Protein AF-A0A918TL90-F1 (afdb_monomer_lite)

Foldseek 3Di:
DDQPVVLLVVLLVVLLVLLVLLCVLVLVCCCPVVVLVVDPLLVVLLVVLSVCRSNVRSVCCSPPVLCVPPPHLLVVLLVVLSVVSSVLSVVLVVCVVPVVVVVVRVLVVLLVVLLVVVQVVVVVVDVDGLSVVVSVSDSVSSNSSSNSSVVSVVVVSSVSSVVSSVVVVVVVVVVPPDDPDPDDPDDDDDDDD

Structure (mmCIF, N/CA/C/O backbone):
data_AF-A0A918TL90-F1
#
_entry.id   AF-A0A918TL90-F1
#
loop_
_atom_site.group_PDB
_atom_site.id
_atom_site.type_symbol
_atom_site.label_atom_id
_atom_site.label_alt_id
_atom_site.label_comp_id
_atom_site.label_asym_id
_atom_site.label_entity_id
_atom_site.label_seq_id
_atom_site.pdbx_PDB_ins_code
_atom_site.Cartn_x
_atom_site.Cartn_y
_atom_site.Cartn_z
_atom_site.occupancy
_atom_site.B_iso_or_equiv
_atom_site.auth_seq_id
_atom_site.auth_comp_id
_atom_site.auth_asym_id
_atom_site.auth_atom_id
_atom_site.pdbx_PDB_model_num
ATOM 1 N N . MET A 1 1 ? 15.531 -4.572 26.787 1.00 43.19 1 MET A N 1
ATOM 2 C CA . MET A 1 1 ? 14.139 -4.364 26.336 1.00 43.19 1 MET A CA 1
ATOM 3 C C . MET A 1 1 ? 13.777 -5.546 25.447 1.00 43.19 1 MET A C 1
ATOM 5 O O . MET A 1 1 ? 14.142 -5.569 24.281 1.00 43.19 1 MET A O 1
ATOM 9 N N . THR A 1 2 ? 13.232 -6.612 26.030 1.00 44.69 2 THR A N 1
ATOM 10 C CA . THR A 1 2 ? 12.877 -7.834 25.298 1.00 44.69 2 THR A CA 1
ATOM 11 C C . THR A 1 2 ? 11.583 -7.578 24.536 1.00 44.69 2 THR A C 1
ATOM 13 O O . THR A 1 2 ? 10.531 -7.390 25.140 1.00 44.69 2 THR A O 1
ATOM 16 N N . ILE A 1 3 ? 11.663 -7.511 23.207 1.00 53.69 3 ILE A N 1
ATOM 17 C CA . ILE A 1 3 ? 10.476 -7.439 22.351 1.00 53.69 3 ILE A CA 1
ATOM 18 C C . ILE A 1 3 ? 9.695 -8.742 22.578 1.00 53.69 3 ILE A C 1
ATOM 20 O O . ILE A 1 3 ? 10.288 -9.813 22.416 1.00 53.69 3 ILE A O 1
ATOM 24 N N . PRO A 1 4 ? 8.410 -8.706 22.971 1.00 61.56 4 PRO A N 1
ATOM 25 C CA . PRO A 1 4 ? 7.609 -9.915 23.107 1.00 61.56 4 PRO A CA 1
ATOM 26 C C . PRO A 1 4 ? 7.452 -10.553 21.721 1.00 61.56 4 PRO A C 1
ATOM 28 O O . PRO A 1 4 ? 6.641 -10.146 20.892 1.00 61.56 4 PRO A O 1
ATOM 31 N N . THR A 1 5 ? 8.277 -11.558 21.440 1.00 61.75 5 THR A N 1
ATOM 32 C CA . THR A 1 5 ? 8.378 -12.228 20.132 1.00 61.75 5 THR A CA 1
ATOM 33 C C . THR A 1 5 ? 7.057 -12.859 19.684 1.00 61.75 5 THR A C 1
ATOM 35 O O . THR A 1 5 ? 6.794 -12.983 18.486 1.00 61.75 5 THR A O 1
ATOM 38 N N . GLN A 1 6 ? 6.191 -13.211 20.640 1.00 63.66 6 GLN A N 1
ATOM 39 C CA . GLN A 1 6 ? 4.855 -13.743 20.378 1.00 63.66 6 GLN A CA 1
ATOM 40 C C . GLN A 1 6 ? 3.899 -12.706 19.771 1.00 63.66 6 GLN A C 1
ATOM 42 O O . GLN A 1 6 ? 3.055 -13.082 18.954 1.00 63.66 6 GLN A O 1
ATOM 47 N N . ASP A 1 7 ? 4.048 -11.425 20.112 1.00 75.88 7 ASP A N 1
ATOM 48 C CA . ASP A 1 7 ? 3.211 -10.351 19.568 1.00 75.88 7 ASP A CA 1
ATOM 49 C C . ASP A 1 7 ? 3.654 -9.988 18.150 1.00 75.88 7 ASP A C 1
ATOM 51 O O . ASP A 1 7 ? 2.819 -9.835 17.259 1.00 75.88 7 ASP A O 1
ATOM 55 N N . LEU A 1 8 ? 4.969 -9.979 17.897 1.00 81.31 8 LEU A N 1
ATOM 56 C CA . LEU A 1 8 ? 5.517 -9.709 16.567 1.00 81.31 8 LEU A CA 1
ATOM 57 C C . LEU A 1 8 ? 5.052 -10.743 15.534 1.00 81.31 8 LEU A C 1
ATOM 59 O O . LEU A 1 8 ? 4.614 -10.365 14.452 1.00 81.31 8 LEU A O 1
ATOM 63 N N . ARG A 1 9 ? 5.098 -12.044 15.859 1.00 86.81 9 ARG A N 1
ATOM 64 C CA . ARG A 1 9 ? 4.664 -13.100 14.926 1.00 86.81 9 ARG A CA 1
ATOM 65 C C . ARG A 1 9 ? 3.181 -12.976 14.571 1.00 86.81 9 ARG A C 1
ATOM 67 O O . ARG A 1 9 ? 2.827 -13.100 13.401 1.00 86.81 9 ARG A O 1
ATOM 74 N N . LYS A 1 10 ? 2.321 -12.734 15.566 1.00 85.56 10 LYS A N 1
ATOM 75 C CA . LYS A 1 10 ? 0.874 -12.559 15.355 1.00 85.56 10 LYS A CA 1
ATOM 76 C C . LYS A 1 10 ? 0.587 -11.317 14.511 1.00 85.56 10 LYS A C 1
ATOM 78 O O . LYS A 1 10 ? -0.200 -11.397 13.570 1.00 85.56 10 LYS A O 1
ATOM 83 N N . ASN A 1 11 ? 1.268 -10.208 14.805 1.00 86.62 11 ASN A N 1
ATOM 84 C CA . ASN A 1 11 ? 1.160 -8.973 14.032 1.00 86.62 11 ASN A CA 1
ATOM 85 C C . ASN A 1 11 ? 1.618 -9.184 12.588 1.00 86.62 11 ASN A C 1
ATOM 87 O O . ASN A 1 11 ? 0.913 -8.790 11.667 1.00 86.62 11 ASN A O 1
ATOM 91 N N . LEU A 1 12 ? 2.737 -9.877 12.379 1.00 89.75 12 LEU A N 1
ATOM 92 C CA . LEU A 1 12 ? 3.272 -10.145 11.047 1.00 89.75 12 LEU A CA 1
ATOM 93 C C . LEU A 1 12 ? 2.337 -11.023 10.213 1.00 89.75 12 LEU A C 1
ATOM 95 O O . LEU A 1 12 ? 2.108 -10.722 9.048 1.00 89.75 12 LEU A O 1
ATOM 99 N N . GLN A 1 13 ? 1.733 -12.057 10.805 1.00 90.94 13 GLN A N 1
ATOM 100 C CA . GLN A 1 13 ? 0.724 -12.875 10.122 1.00 90.94 13 GLN A CA 1
ATOM 101 C C . GLN A 1 13 ? -0.520 -12.061 9.750 1.00 90.94 13 GLN A C 1
ATOM 103 O O . GLN A 1 13 ? -0.999 -12.147 8.619 1.00 90.94 13 GLN A O 1
ATOM 108 N N . PHE A 1 14 ? -1.026 -11.253 10.684 1.00 90.25 14 PHE A N 1
ATOM 109 C CA . PHE A 1 14 ? -2.192 -10.407 10.446 1.00 90.25 14 PHE A CA 1
ATOM 110 C C . PHE A 1 14 ? -1.935 -9.380 9.335 1.00 90.25 14 PHE A C 1
ATOM 112 O O . PHE A 1 14 ? -2.709 -9.302 8.381 1.00 90.25 14 PHE A O 1
ATOM 119 N N . TRP A 1 15 ? -0.832 -8.630 9.424 1.00 90.94 15 TRP A N 1
ATOM 120 C CA . TRP A 1 15 ? -0.475 -7.613 8.436 1.00 90.94 15 TRP A CA 1
ATOM 121 C C . TRP A 1 15 ? -0.086 -8.217 7.093 1.00 90.94 15 TRP A C 1
ATOM 123 O O . TRP A 1 15 ? -0.438 -7.649 6.067 1.00 90.94 15 TRP A O 1
ATOM 133 N N . SER A 1 16 ? 0.551 -9.391 7.072 1.00 93.12 16 SER A N 1
ATOM 134 C CA . SER A 1 16 ? 0.836 -10.113 5.829 1.00 93.12 16 SER A CA 1
ATOM 135 C C . SER A 1 16 ? -0.445 -10.465 5.079 1.00 93.12 16 SER A C 1
ATOM 137 O O . SER A 1 16 ? -0.563 -10.130 3.900 1.00 93.12 16 SER A O 1
ATOM 139 N N . LEU A 1 17 ? -1.432 -11.062 5.757 1.00 92.75 17 LEU A N 1
ATOM 140 C CA . LEU A 1 17 ? -2.718 -11.390 5.137 1.00 92.75 17 LEU A CA 1
ATOM 141 C C . LEU A 1 17 ? -3.464 -10.132 4.692 1.00 92.75 17 LEU A C 1
ATOM 143 O O . LEU A 1 17 ? -3.935 -10.068 3.559 1.00 92.75 17 LEU A O 1
ATOM 147 N N . HIS A 1 18 ? -3.539 -9.124 5.563 1.00 90.88 18 HIS A N 1
ATOM 148 C CA . HIS A 1 18 ? -4.231 -7.879 5.256 1.00 90.88 18 HIS A CA 1
ATOM 149 C C . HIS A 1 18 ? -3.612 -7.183 4.039 1.00 90.88 18 HIS A C 1
ATOM 151 O O . HIS A 1 18 ? -4.312 -6.945 3.060 1.00 90.88 18 HIS A O 1
ATOM 157 N N . CYS A 1 19 ? -2.305 -6.902 4.072 1.00 91.88 19 CYS A N 1
ATOM 158 C CA . CYS A 1 19 ? -1.606 -6.227 2.981 1.00 91.88 19 CYS A CA 1
ATOM 159 C C . CYS A 1 19 ? -1.688 -7.015 1.676 1.00 91.88 19 CYS A C 1
ATOM 161 O O . CYS A 1 19 ? -1.923 -6.401 0.644 1.00 91.88 19 CYS A O 1
ATOM 163 N N . SER A 1 20 ? -1.560 -8.345 1.713 1.00 92.31 20 SER A N 1
ATOM 164 C CA . SER A 1 20 ? -1.644 -9.171 0.500 1.00 92.31 20 SER A CA 1
ATOM 165 C C . SER A 1 20 ? -3.022 -9.083 -0.152 1.00 92.31 20 SER A C 1
ATOM 167 O O . SER A 1 20 ? -3.115 -8.886 -1.359 1.00 92.31 20 SER A O 1
ATOM 169 N N . ILE A 1 21 ? -4.096 -9.167 0.643 1.00 91.81 21 ILE A N 1
ATOM 170 C CA . ILE A 1 21 ? -5.467 -9.030 0.132 1.00 91.81 21 ILE A CA 1
ATOM 171 C C . ILE A 1 21 ? -5.676 -7.623 -0.430 1.00 91.81 21 ILE A C 1
ATOM 173 O O . ILE A 1 21 ? -6.178 -7.476 -1.539 1.00 91.81 21 ILE A O 1
ATOM 177 N N . THR A 1 22 ? -5.269 -6.587 0.307 1.00 90.94 22 THR A N 1
ATOM 178 C CA . THR A 1 22 ? -5.516 -5.197 -0.097 1.00 90.94 22 THR A CA 1
ATOM 179 C C . THR A 1 22 ? -4.619 -4.701 -1.223 1.00 90.94 22 THR A C 1
ATOM 181 O O . THR A 1 22 ? -4.993 -3.746 -1.884 1.00 90.94 22 THR A O 1
ATOM 184 N N . ALA A 1 23 ? -3.451 -5.308 -1.438 1.00 90.81 23 ALA A N 1
ATOM 185 C CA . ALA A 1 23 ? -2.556 -4.964 -2.543 1.00 90.81 23 ALA A CA 1
ATOM 186 C C . ALA A 1 23 ? -2.959 -5.653 -3.855 1.00 90.81 23 ALA A C 1
ATOM 188 O O . ALA A 1 23 ? -2.512 -5.244 -4.922 1.00 90.81 23 ALA A O 1
ATOM 189 N N . LEU A 1 24 ? -3.798 -6.693 -3.788 1.00 90.69 24 LEU A N 1
ATOM 190 C CA . LEU A 1 24 ? -4.173 -7.512 -4.938 1.00 90.69 24 LEU A CA 1
ATOM 191 C C . LEU A 1 24 ? -4.851 -6.703 -6.062 1.00 90.69 24 LEU A C 1
ATOM 193 O O . LEU A 1 24 ? -4.444 -6.878 -7.209 1.00 90.69 24 LEU A O 1
ATOM 197 N N . PRO A 1 25 ? -5.805 -5.785 -5.789 1.00 87.56 25 PRO A N 1
ATOM 198 C CA . PRO A 1 25 ? -6.382 -4.936 -6.829 1.00 87.56 25 PRO A CA 1
ATOM 199 C C . PRO A 1 25 ? -5.325 -4.078 -7.527 1.00 87.56 25 PRO A C 1
ATOM 201 O O . PRO A 1 25 ? -5.227 -4.133 -8.748 1.00 87.56 25 PRO A O 1
ATOM 204 N N . SER A 1 26 ? -4.490 -3.350 -6.778 1.00 87.31 26 SER A N 1
ATOM 205 C CA . SER A 1 26 ? -3.404 -2.534 -7.343 1.00 87.31 26 SER A CA 1
ATOM 206 C C . SER A 1 26 ? -2.408 -3.366 -8.152 1.00 87.31 26 SER A C 1
ATOM 208 O O . SER A 1 26 ? -1.970 -2.955 -9.224 1.00 87.31 26 SER A O 1
ATOM 210 N N . PHE A 1 27 ? -2.087 -4.570 -7.675 1.00 88.62 27 PHE A N 1
ATOM 211 C CA . PHE A 1 27 ? -1.176 -5.488 -8.351 1.00 88.62 27 PHE A CA 1
ATOM 212 C C . PHE A 1 27 ? -1.742 -5.978 -9.688 1.00 88.62 27 PHE A C 1
ATOM 214 O O . PHE A 1 27 ? -1.062 -5.914 -10.711 1.00 88.62 27 PHE A O 1
ATOM 221 N N . L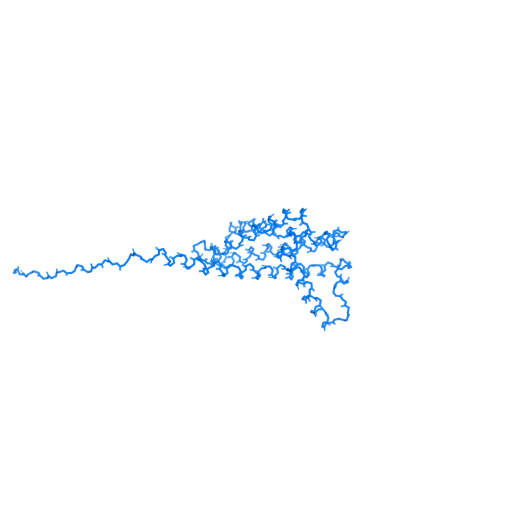EU A 1 28 ? -3.009 -6.405 -9.703 1.00 87.50 28 LEU A N 1
ATOM 222 C CA . LEU A 1 28 ? -3.706 -6.760 -10.940 1.00 87.50 28 LEU A CA 1
ATOM 223 C C . LEU A 1 28 ? -3.814 -5.566 -11.887 1.00 87.50 28 LEU A C 1
ATOM 225 O O . LEU A 1 28 ? -3.695 -5.735 -13.095 1.00 87.50 28 LEU A O 1
ATOM 229 N N . MET A 1 29 ? -3.988 -4.361 -11.348 1.00 82.06 29 MET A N 1
ATOM 230 C CA . MET A 1 29 ? -4.082 -3.150 -12.150 1.00 82.06 29 MET A CA 1
ATOM 231 C C . MET A 1 29 ? -2.793 -2.781 -12.849 1.00 82.06 29 MET A C 1
ATOM 233 O O . MET A 1 29 ? -2.805 -2.545 -14.057 1.00 82.06 29 MET A O 1
ATOM 237 N N . ALA A 1 30 ? -1.681 -2.785 -12.124 1.00 83.94 30 ALA A N 1
ATOM 238 C CA . ALA A 1 30 ? -0.378 -2.581 -12.736 1.00 83.94 30 ALA A CA 1
ATOM 239 C C . ALA A 1 30 ? -0.076 -3.672 -13.776 1.00 83.94 30 ALA A C 1
ATOM 241 O O . ALA A 1 30 ? 0.455 -3.391 -14.846 1.00 83.94 30 ALA A O 1
ATOM 242 N N . GLY A 1 31 ? -0.469 -4.913 -13.499 1.00 83.44 31 GLY A N 1
ATOM 243 C CA . GLY A 1 31 ? -0.267 -6.020 -14.421 1.00 83.44 31 GLY A CA 1
ATOM 244 C C . GLY A 1 31 ? -1.071 -5.939 -15.714 1.00 83.44 31 GLY A C 1
ATOM 245 O O . GLY A 1 31 ? -0.510 -6.111 -16.790 1.00 83.44 31 GLY A O 1
ATOM 246 N N . VAL A 1 32 ? -2.380 -5.694 -15.610 1.00 81.75 32 VAL A N 1
ATOM 247 C CA . VAL A 1 32 ? -3.312 -5.738 -16.749 1.00 81.75 32 VAL A CA 1
ATOM 248 C C . VAL A 1 32 ? -3.300 -4.436 -17.548 1.00 81.75 32 VAL A C 1
ATOM 250 O O . VAL A 1 32 ? -3.323 -4.487 -18.771 1.00 81.75 32 VAL A O 1
ATOM 253 N N . PHE A 1 33 ? -3.269 -3.274 -16.887 1.00 76.75 33 PHE A N 1
ATOM 254 C CA . PHE A 1 33 ? -3.413 -1.981 -17.572 1.00 76.75 33 PHE A CA 1
ATOM 255 C C . PHE A 1 33 ? -2.088 -1.329 -17.944 1.00 76.75 33 PHE A C 1
ATOM 257 O O . PHE A 1 33 ? -2.049 -0.536 -18.880 1.00 76.75 33 PHE A O 1
ATOM 264 N N . LEU A 1 34 ? -1.023 -1.615 -17.197 1.00 75.94 34 LEU A N 1
ATOM 265 C CA . LEU A 1 34 ? 0.301 -1.052 -17.459 1.00 75.94 34 LEU A CA 1
ATOM 266 C C . LEU A 1 34 ? 1.271 -2.096 -18.038 1.00 75.94 34 LEU A C 1
ATOM 268 O O . LEU A 1 34 ? 2.426 -1.770 -18.282 1.00 75.94 34 LEU A O 1
ATOM 272 N N . GLU A 1 35 ? 0.812 -3.334 -18.254 1.00 81.12 35 GLU A N 1
ATOM 273 C CA . GLU A 1 35 ? 1.596 -4.450 -18.805 1.00 81.12 35 GLU A CA 1
ATOM 274 C C . GLU A 1 35 ? 2.887 -4.774 -18.019 1.00 81.12 35 GLU A C 1
ATOM 276 O O . GLU A 1 35 ? 3.789 -5.441 -18.528 1.00 81.12 35 GLU A O 1
ATOM 281 N N . LEU A 1 36 ? 2.971 -4.388 -16.735 1.00 80.50 36 LEU A N 1
ATOM 282 C CA . LEU A 1 36 ? 4.173 -4.593 -15.910 1.00 80.50 36 LEU A CA 1
ATOM 283 C C . LEU A 1 36 ? 4.507 -6.076 -15.672 1.00 80.50 36 LEU A C 1
ATOM 285 O O . LEU A 1 36 ? 5.631 -6.398 -15.293 1.00 80.50 36 LEU A O 1
ATOM 289 N N . PHE A 1 37 ? 3.566 -6.999 -15.891 1.00 83.62 37 PHE A N 1
ATOM 290 C CA . PHE A 1 37 ? 3.807 -8.437 -15.715 1.00 83.62 37 PHE A CA 1
ATOM 291 C C . PHE A 1 37 ? 4.747 -9.046 -16.758 1.00 83.62 37 PHE A C 1
ATOM 293 O O . PHE A 1 37 ? 5.177 -10.185 -16.584 1.00 83.62 37 PHE A O 1
ATOM 300 N N . GLN A 1 38 ? 5.106 -8.306 -17.811 1.00 85.12 38 GLN A N 1
ATOM 301 C CA . GLN A 1 38 ? 6.055 -8.791 -18.813 1.00 85.12 38 GLN A CA 1
ATOM 302 C C . GLN A 1 38 ? 7.489 -8.911 -18.270 1.00 85.12 38 GLN A C 1
ATOM 304 O O . GLN A 1 38 ? 8.276 -9.698 -18.794 1.00 85.12 38 GLN A O 1
ATOM 309 N N . SER A 1 39 ? 7.832 -8.180 -17.203 1.00 87.38 39 SER A N 1
ATOM 310 C CA . SER A 1 39 ? 9.166 -8.210 -16.598 1.00 87.38 39 SER A CA 1
ATOM 311 C C . SER A 1 39 ? 9.149 -8.780 -15.182 1.00 87.38 39 SER A C 1
ATOM 313 O O . SER A 1 39 ? 8.406 -8.339 -14.303 1.00 87.38 39 SER A O 1
ATOM 315 N N . VAL A 1 40 ? 10.057 -9.727 -14.928 1.00 90.19 40 VAL A N 1
ATOM 316 C CA . VAL A 1 40 ? 10.286 -10.291 -13.588 1.00 90.19 40 VAL A CA 1
ATOM 317 C C . VAL A 1 40 ? 10.735 -9.203 -12.607 1.00 90.19 40 VAL A C 1
ATOM 319 O O . VAL A 1 40 ? 10.338 -9.227 -11.443 1.00 90.19 40 VAL A O 1
ATOM 322 N N . PHE A 1 41 ? 11.514 -8.218 -13.067 1.00 90.69 41 PHE A N 1
ATOM 323 C CA . PHE A 1 41 ? 11.987 -7.120 -12.221 1.00 90.69 41 PHE A CA 1
ATOM 324 C C . PHE A 1 41 ? 10.839 -6.246 -11.717 1.00 90.69 41 PHE A C 1
ATOM 326 O O . PHE A 1 41 ? 10.820 -5.887 -10.542 1.00 90.69 41 PHE A O 1
ATOM 333 N N . SER A 1 42 ? 9.852 -5.979 -12.570 1.00 89.69 42 SER A N 1
ATOM 334 C CA . SER A 1 42 ? 8.660 -5.200 -12.234 1.00 89.69 42 SER A CA 1
ATOM 335 C C . SER A 1 42 ? 7.829 -5.890 -11.153 1.00 89.69 42 SER A C 1
ATOM 337 O O . SER A 1 42 ? 7.478 -5.283 -10.141 1.00 89.69 42 SER A O 1
ATOM 339 N N . VAL A 1 43 ? 7.599 -7.196 -11.311 1.00 91.00 43 VAL A N 1
ATOM 340 C CA . VAL A 1 43 ? 6.900 -8.015 -10.312 1.00 91.00 43 VAL A CA 1
ATOM 341 C C . VAL A 1 43 ? 7.660 -8.043 -8.984 1.00 91.00 43 VAL A C 1
ATOM 343 O O . VAL A 1 43 ? 7.057 -7.850 -7.926 1.00 91.00 43 VAL A O 1
ATOM 346 N N . LEU A 1 44 ? 8.981 -8.241 -9.020 1.00 94.25 44 LEU A N 1
ATOM 347 C CA . LEU A 1 44 ? 9.810 -8.235 -7.814 1.00 94.25 44 LEU A CA 1
ATOM 348 C C . LEU A 1 44 ? 9.775 -6.878 -7.104 1.00 94.25 44 LEU A C 1
ATOM 350 O O . LEU A 1 44 ? 9.623 -6.859 -5.887 1.00 94.25 44 LEU A O 1
ATOM 354 N N . ALA A 1 45 ? 9.843 -5.763 -7.835 1.00 93.50 45 ALA A N 1
ATOM 355 C CA . ALA A 1 45 ? 9.771 -4.418 -7.262 1.00 93.50 45 ALA A CA 1
ATOM 356 C C . ALA A 1 45 ? 8.459 -4.190 -6.501 1.00 93.50 45 ALA A C 1
ATOM 358 O O . ALA A 1 45 ? 8.465 -3.724 -5.358 1.00 93.50 45 ALA A O 1
ATOM 359 N N . MET A 1 46 ? 7.334 -4.593 -7.095 1.00 93.31 46 MET A N 1
ATOM 360 C CA . MET A 1 46 ? 6.025 -4.499 -6.451 1.00 93.31 46 MET A CA 1
ATOM 361 C C . MET A 1 46 ? 5.939 -5.380 -5.196 1.00 93.31 46 MET A C 1
ATOM 363 O O . MET A 1 46 ? 5.499 -4.917 -4.141 1.00 93.31 46 MET A O 1
ATOM 367 N N . LEU A 1 47 ? 6.407 -6.634 -5.274 1.00 94.44 47 LEU A N 1
ATOM 368 C CA . LEU A 1 47 ? 6.443 -7.548 -4.125 1.00 94.44 47 LEU A CA 1
ATOM 369 C C . LEU A 1 47 ? 7.336 -7.016 -2.998 1.00 94.44 47 LEU A C 1
ATOM 371 O O . LEU A 1 47 ? 6.963 -7.102 -1.827 1.00 94.44 47 LEU A O 1
ATOM 375 N N . THR A 1 48 ? 8.486 -6.427 -3.334 1.00 95.94 48 THR A N 1
ATOM 376 C CA . THR A 1 48 ? 9.362 -5.756 -2.369 1.00 95.94 48 THR A CA 1
ATOM 377 C C . THR A 1 48 ? 8.646 -4.584 -1.699 1.00 95.94 48 THR A C 1
ATOM 379 O O . THR A 1 48 ? 8.708 -4.468 -0.476 1.00 95.94 48 THR A O 1
ATOM 382 N N . GLY A 1 49 ? 7.905 -3.766 -2.451 1.00 93.69 49 GLY A N 1
ATOM 383 C CA . GLY A 1 49 ? 7.077 -2.695 -1.890 1.00 93.69 49 GLY A CA 1
ATOM 384 C C . GLY A 1 49 ? 6.056 -3.214 -0.871 1.00 93.69 49 GLY A C 1
ATOM 385 O O . GLY A 1 49 ? 5.989 -2.718 0.255 1.00 93.69 49 GLY A O 1
ATOM 386 N N . VAL A 1 50 ? 5.316 -4.273 -1.217 1.00 94.12 50 VAL A N 1
ATOM 387 C CA . VAL A 1 50 ? 4.351 -4.915 -0.303 1.00 94.12 50 VAL A CA 1
ATOM 388 C C . VAL A 1 50 ? 5.046 -5.459 0.950 1.00 94.12 50 VAL A C 1
ATOM 390 O O . VAL A 1 50 ? 4.554 -5.258 2.063 1.00 94.12 50 VAL A O 1
ATOM 393 N N . LEU A 1 51 ? 6.209 -6.098 0.798 1.00 95.06 51 LEU A N 1
ATOM 394 C CA . LEU A 1 51 ? 7.000 -6.608 1.919 1.00 95.06 51 LEU A CA 1
ATOM 395 C C . LEU A 1 51 ? 7.420 -5.482 2.877 1.00 95.06 51 LEU A C 1
ATOM 397 O O . LEU A 1 51 ? 7.300 -5.640 4.094 1.00 95.06 51 LEU A O 1
ATOM 401 N N . ILE A 1 52 ? 7.86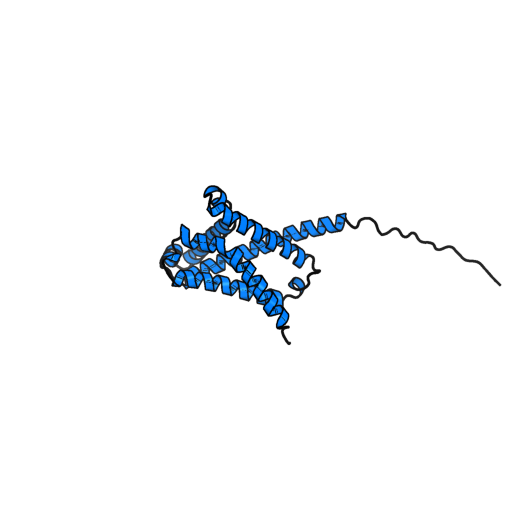2 -4.339 2.342 1.00 95.75 52 ILE A N 1
ATOM 402 C CA . ILE A 1 52 ? 8.233 -3.158 3.136 1.00 95.75 52 ILE A CA 1
ATOM 403 C C . ILE A 1 52 ? 7.043 -2.684 3.976 1.00 95.75 52 ILE A C 1
ATOM 405 O O . ILE A 1 52 ? 7.214 -2.429 5.168 1.00 95.75 52 ILE A O 1
ATOM 409 N N . PHE A 1 53 ? 5.830 -2.635 3.414 1.00 93.62 53 PHE A N 1
ATOM 410 C CA . PHE A 1 53 ? 4.632 -2.270 4.180 1.00 93.62 53 PHE A CA 1
ATOM 411 C C . PHE A 1 53 ? 4.265 -3.298 5.249 1.00 93.62 53 PHE A C 1
ATOM 413 O O . PHE A 1 53 ? 3.959 -2.912 6.377 1.00 93.62 53 PHE A O 1
ATOM 420 N N . ILE A 1 54 ? 4.337 -4.598 4.942 1.00 93.50 54 ILE A N 1
ATOM 421 C CA . ILE A 1 54 ? 4.069 -5.661 5.925 1.00 93.50 54 ILE A CA 1
ATOM 422 C C . ILE A 1 54 ? 5.009 -5.519 7.124 1.00 93.50 54 ILE A C 1
ATOM 424 O O . ILE A 1 54 ? 4.558 -5.524 8.275 1.00 93.50 54 ILE A O 1
ATOM 428 N N . LEU A 1 55 ? 6.310 -5.371 6.864 1.00 93.38 55 LEU A N 1
ATOM 429 C CA . LEU A 1 55 ? 7.315 -5.194 7.909 1.00 93.38 55 LEU A CA 1
ATOM 430 C C . LEU A 1 55 ? 7.100 -3.877 8.657 1.00 93.38 55 LEU A C 1
ATOM 432 O O . LEU A 1 55 ? 7.064 -3.877 9.887 1.00 93.38 55 LEU A O 1
ATOM 436 N N . GLY A 1 56 ? 6.875 -2.780 7.934 1.00 91.81 56 GLY A N 1
ATOM 437 C CA . GLY A 1 56 ? 6.617 -1.458 8.497 1.00 91.81 56 GLY A CA 1
ATOM 438 C C . GLY A 1 56 ? 5.438 -1.460 9.467 1.00 91.81 56 GLY A C 1
ATOM 439 O O . GLY A 1 56 ? 5.596 -1.083 10.627 1.00 91.81 56 GLY A O 1
ATOM 440 N N . TYR A 1 57 ? 4.272 -1.959 9.053 1.00 89.69 57 TYR A N 1
ATOM 441 C CA . TYR A 1 57 ? 3.100 -2.023 9.930 1.00 89.69 57 TYR A CA 1
ATOM 442 C C . TYR A 1 57 ? 3.280 -2.987 11.101 1.00 89.69 57 TYR A C 1
ATOM 444 O O . TYR A 1 57 ? 2.806 -2.704 12.206 1.00 89.69 57 TYR A O 1
ATOM 452 N N . SER A 1 58 ? 3.987 -4.101 10.895 1.00 89.19 58 SER A N 1
ATOM 453 C CA . SER A 1 58 ? 4.295 -5.052 11.970 1.00 89.19 58 SER A CA 1
ATOM 454 C C . SER A 1 58 ? 5.181 -4.420 13.043 1.00 89.19 58 SER A C 1
ATOM 456 O O . SER A 1 58 ? 4.912 -4.580 14.237 1.00 89.19 58 SER A O 1
ATOM 458 N N . LEU A 1 59 ? 6.198 -3.657 12.632 1.00 89.38 59 LEU A N 1
ATOM 459 C CA . LEU A 1 59 ? 7.063 -2.910 13.542 1.00 89.38 59 LEU A CA 1
ATOM 460 C C . LEU A 1 59 ? 6.281 -1.804 14.252 1.00 89.38 59 LEU A C 1
ATOM 462 O O . LEU A 1 59 ? 6.303 -1.745 15.479 1.00 89.38 59 LEU A O 1
ATOM 466 N N . VAL A 1 60 ? 5.521 -0.988 13.516 1.00 88.19 60 VAL A N 1
ATOM 467 C CA . VAL A 1 60 ? 4.699 0.090 14.095 1.00 88.19 60 VAL A CA 1
ATOM 468 C C . VAL A 1 60 ? 3.713 -0.462 15.127 1.00 88.19 60 VAL A C 1
ATOM 470 O O . VAL A 1 60 ? 3.619 0.070 16.228 1.00 88.19 60 VAL A O 1
ATOM 473 N N . SER A 1 61 ? 3.037 -1.574 14.835 1.00 85.44 61 SER A N 1
ATOM 474 C CA . SER A 1 61 ? 2.091 -2.203 15.774 1.00 85.44 61 SER A CA 1
ATOM 475 C C . SER A 1 61 ? 2.764 -2.754 17.031 1.00 85.44 61 SER A C 1
ATOM 477 O O . SER A 1 61 ? 2.137 -2.829 18.084 1.00 85.44 61 SER A O 1
ATOM 479 N N . THR A 1 62 ? 4.037 -3.136 16.927 1.00 84.06 62 THR A N 1
ATOM 480 C CA . THR A 1 62 ? 4.828 -3.640 18.055 1.00 84.06 62 THR A CA 1
ATOM 481 C C . THR A 1 62 ? 5.362 -2.493 18.917 1.00 84.06 62 THR A C 1
ATOM 483 O O . THR A 1 62 ? 5.359 -2.593 20.142 1.00 84.06 62 THR A O 1
ATOM 486 N N . PHE A 1 63 ? 5.791 -1.390 18.296 1.00 83.44 63 PHE A N 1
ATOM 487 C CA . PHE A 1 63 ? 6.383 -0.247 18.997 1.00 83.44 63 PHE A CA 1
ATOM 488 C C . PHE A 1 63 ? 5.371 0.774 19.514 1.00 83.44 63 PHE A C 1
ATOM 490 O O . PHE A 1 63 ? 5.716 1.544 20.405 1.00 83.44 63 PHE A O 1
ATOM 497 N N . VAL A 1 64 ? 4.146 0.801 18.983 1.00 82.31 64 VAL A N 1
ATOM 498 C CA . VAL A 1 64 ? 3.105 1.764 19.365 1.00 82.31 64 VAL A CA 1
ATOM 499 C C . VAL A 1 64 ? 2.055 1.062 20.242 1.00 82.31 64 VAL A C 1
ATOM 501 O O . VAL A 1 64 ? 1.129 0.432 19.723 1.00 82.31 64 VAL A O 1
ATOM 504 N N . PRO A 1 65 ? 2.130 1.175 21.586 1.00 70.56 65 PRO A N 1
ATOM 505 C CA . PRO A 1 65 ? 1.275 0.403 22.496 1.00 70.56 65 PRO A CA 1
ATOM 506 C C . PRO A 1 65 ? -0.214 0.747 22.368 1.00 70.56 65 PRO A C 1
ATOM 508 O O . PRO A 1 65 ? -1.079 -0.076 22.660 1.00 70.56 65 PRO A O 1
ATOM 511 N N . THR A 1 66 ? -0.538 1.959 21.908 1.00 71.81 66 THR A N 1
ATOM 512 C CA . THR A 1 66 ? -1.920 2.411 21.679 1.00 71.81 66 THR A CA 1
ATOM 513 C C . THR A 1 66 ? -2.626 1.637 20.566 1.00 71.81 66 THR A C 1
ATOM 515 O O . THR A 1 66 ? -3.852 1.498 20.622 1.00 71.81 66 THR A O 1
ATOM 518 N N . LEU A 1 67 ? -1.871 1.099 19.600 1.00 68.12 67 LEU A N 1
ATOM 519 C CA . LEU A 1 67 ? -2.381 0.204 18.560 1.00 68.12 67 LEU A CA 1
ATOM 520 C C . LEU A 1 67 ? -2.610 -1.213 19.097 1.00 68.12 67 LEU A C 1
ATOM 522 O O . LEU A 1 67 ? -3.623 -1.832 18.764 1.00 68.12 67 LEU A O 1
ATOM 526 N N . ASN A 1 68 ? -1.712 -1.690 19.965 1.00 67.88 68 ASN A N 1
ATOM 527 C CA . ASN A 1 68 ? -1.790 -3.023 20.567 1.00 67.88 68 ASN A CA 1
ATOM 528 C C . ASN A 1 68 ? -2.906 -3.131 21.629 1.00 67.88 68 ASN A C 1
ATOM 530 O O . ASN A 1 68 ? -3.522 -4.181 21.816 1.00 67.88 68 ASN A O 1
ATOM 534 N N . ASN A 1 69 ? -3.235 -2.023 22.299 1.00 72.56 69 ASN A N 1
ATOM 535 C CA . ASN A 1 69 ? -4.330 -1.974 23.264 1.00 72.56 69 ASN A CA 1
ATOM 536 C C . ASN A 1 69 ? -5.698 -2.076 22.573 1.00 72.56 69 ASN A C 1
ATOM 538 O O . ASN A 1 69 ? -6.278 -1.078 22.145 1.00 72.56 69 ASN A O 1
ATOM 542 N N . ARG A 1 70 ? -6.264 -3.288 22.559 1.00 66.38 70 ARG A N 1
ATOM 543 C CA . ARG A 1 70 ? -7.591 -3.613 21.992 1.00 66.38 70 ARG A CA 1
ATOM 544 C C . ARG A 1 70 ? -8.752 -2.784 22.564 1.00 66.38 70 ARG A C 1
ATOM 546 O O . ARG A 1 70 ? -9.788 -2.651 21.916 1.00 66.38 70 ARG A O 1
ATOM 553 N N . ASN A 1 71 ? -8.575 -2.224 23.761 1.00 69.19 71 ASN A N 1
ATOM 554 C CA . ASN A 1 71 ? -9.575 -1.397 24.439 1.00 69.19 71 ASN A CA 1
ATOM 555 C C . ASN A 1 71 ? -9.514 0.085 24.038 1.00 69.19 71 ASN A C 1
ATOM 557 O O . ASN A 1 71 ? -10.408 0.846 24.410 1.00 69.19 71 ASN A O 1
ATOM 561 N N . SER A 1 72 ? -8.499 0.515 23.277 1.00 79.81 72 SER A N 1
ATOM 562 C CA . SER A 1 72 ? -8.414 1.904 22.829 1.00 79.81 72 SER A CA 1
ATOM 563 C C . SER A 1 72 ? -9.473 2.189 21.755 1.00 79.81 72 SER A C 1
ATOM 565 O O . SER A 1 72 ? -9.729 1.379 20.857 1.00 79.81 72 SER A O 1
ATOM 567 N N . LEU A 1 73 ? -10.109 3.363 21.835 1.00 81.75 73 LEU A N 1
ATOM 568 C CA . LEU A 1 73 ? -11.089 3.802 20.832 1.00 81.75 73 LEU A CA 1
ATOM 569 C C . LEU A 1 73 ? -10.468 3.864 19.433 1.00 81.75 73 LEU A C 1
ATOM 571 O O . LEU A 1 73 ? -11.123 3.527 18.449 1.00 81.75 73 LEU A O 1
ATOM 575 N N . PHE A 1 74 ? -9.186 4.226 19.365 1.00 82.38 74 PHE A N 1
ATOM 576 C CA . PHE A 1 74 ? -8.423 4.280 18.128 1.00 82.38 74 PHE A CA 1
ATOM 577 C C . PHE A 1 74 ? -8.188 2.895 17.514 1.00 82.38 74 PHE A C 1
ATOM 579 O O . PHE A 1 74 ? -8.438 2.727 16.327 1.00 82.38 74 PHE A O 1
ATOM 586 N N . SER A 1 75 ? -7.808 1.880 18.302 1.00 82.44 75 SER A N 1
ATOM 587 C CA . SER A 1 75 ? -7.628 0.505 17.799 1.00 82.44 75 SER A CA 1
ATOM 588 C C . SER A 1 75 ? -8.944 -0.070 17.259 1.00 82.44 75 SER A C 1
ATOM 590 O O . SER A 1 75 ? -8.980 -0.686 16.193 1.00 82.44 75 SER A O 1
ATOM 592 N N . ARG A 1 76 ? -10.072 0.219 17.927 1.00 84.31 76 ARG A N 1
ATOM 593 C CA . ARG A 1 76 ? -11.410 -0.170 17.445 1.00 84.31 76 ARG A CA 1
ATOM 594 C C . ARG A 1 76 ? -11.797 0.540 16.148 1.00 84.31 76 ARG A C 1
ATOM 596 O O . ARG A 1 76 ? -12.327 -0.108 15.248 1.00 84.31 76 ARG A O 1
ATOM 603 N N . ALA A 1 77 ? -11.543 1.842 16.049 1.00 87.56 77 ALA A N 1
ATOM 604 C CA . ALA A 1 77 ? -11.807 2.614 14.838 1.00 87.56 77 ALA A CA 1
ATOM 605 C C . ALA A 1 77 ? -10.939 2.139 13.662 1.00 87.56 77 ALA A C 1
ATOM 607 O O . ALA A 1 77 ? -11.457 1.917 12.568 1.00 87.56 77 ALA A O 1
ATOM 608 N N . LEU A 1 78 ? -9.658 1.866 13.921 1.00 87.12 78 LEU A N 1
ATOM 609 C CA . LEU A 1 78 ? -8.731 1.315 12.940 1.00 87.12 78 LEU A CA 1
ATOM 610 C C . LEU A 1 78 ? -9.180 -0.071 12.472 1.00 87.12 78 LEU A C 1
ATOM 612 O O . LEU A 1 78 ? -9.201 -0.332 11.277 1.00 87.12 78 LEU A O 1
ATOM 616 N N . ALA A 1 79 ? -9.623 -0.941 13.383 1.00 88.06 79 ALA A N 1
ATOM 617 C CA . ALA A 1 79 ? -10.157 -2.252 13.022 1.00 88.06 79 ALA A CA 1
ATOM 618 C C . ALA A 1 79 ? -11.403 -2.156 12.124 1.00 88.06 79 ALA A C 1
ATOM 620 O O . ALA A 1 79 ? -11.580 -2.988 11.236 1.00 88.06 79 ALA A O 1
ATOM 621 N N . ILE A 1 80 ? -12.265 -1.153 12.330 1.00 89.19 80 ILE A N 1
ATOM 622 C CA . ILE A 1 80 ? -13.411 -0.891 11.445 1.00 89.19 80 ILE A CA 1
ATOM 623 C C . ILE A 1 80 ? -12.924 -0.408 10.075 1.00 89.19 80 ILE A C 1
ATOM 625 O O . ILE A 1 80 ? -13.394 -0.922 9.064 1.00 89.19 80 ILE A O 1
ATOM 629 N N . ALA A 1 81 ? -11.957 0.512 10.032 1.00 89.00 81 ALA A N 1
ATOM 630 C CA . ALA A 1 81 ? -11.378 1.001 8.783 1.00 89.00 81 ALA A CA 1
ATOM 631 C C . ALA A 1 81 ? -10.694 -0.120 7.978 1.00 89.00 81 ALA A C 1
ATOM 633 O O . ALA A 1 81 ? -10.919 -0.224 6.777 1.00 89.00 81 ALA A O 1
ATOM 634 N N . LEU A 1 82 ? -9.941 -1.012 8.633 1.00 90.88 82 LEU A N 1
ATOM 635 C CA . LEU A 1 82 ? -9.321 -2.190 8.008 1.00 90.88 82 LEU A CA 1
ATOM 636 C C . LEU A 1 82 ? -10.379 -3.159 7.454 1.00 90.88 82 LEU A C 1
ATOM 638 O O . LEU A 1 82 ? -10.261 -3.645 6.333 1.00 90.88 82 LEU A O 1
ATOM 642 N N . LYS A 1 83 ? -11.465 -3.408 8.200 1.00 92.44 83 LYS A N 1
ATOM 643 C CA . LYS A 1 83 ? -12.587 -4.227 7.707 1.00 92.44 83 LYS A CA 1
ATOM 644 C C . LYS A 1 83 ? -13.279 -3.591 6.505 1.00 92.44 83 LYS A C 1
ATOM 646 O O . LYS A 1 83 ? -13.588 -4.297 5.550 1.00 92.44 83 LYS A O 1
ATOM 651 N N . LEU A 1 84 ? -13.509 -2.278 6.547 1.00 90.75 84 LEU A N 1
ATOM 652 C CA . LEU A 1 84 ? -14.077 -1.533 5.426 1.00 90.75 84 LEU A CA 1
ATOM 653 C C . LEU A 1 84 ? -13.155 -1.617 4.207 1.00 90.75 84 LEU A C 1
ATOM 655 O O . LEU A 1 84 ? -13.631 -1.871 3.107 1.00 90.75 84 LEU A O 1
ATOM 659 N N . ARG A 1 85 ? -11.842 -1.473 4.413 1.00 91.19 85 ARG A N 1
ATOM 660 C CA . ARG A 1 85 ? -10.825 -1.603 3.370 1.00 91.19 85 ARG A CA 1
ATOM 661 C C . ARG A 1 85 ? -10.896 -2.971 2.697 1.00 91.19 85 ARG A C 1
ATOM 663 O O . ARG A 1 85 ? -11.044 -3.018 1.485 1.00 91.19 85 ARG A O 1
ATOM 670 N N . ILE A 1 86 ? -10.894 -4.058 3.472 1.00 91.38 86 ILE A N 1
ATOM 671 C CA . ILE A 1 86 ? -11.045 -5.421 2.937 1.00 91.38 86 ILE A CA 1
ATOM 672 C C . ILE A 1 86 ? -12.368 -5.569 2.176 1.00 91.38 86 ILE A C 1
ATOM 674 O O . ILE A 1 86 ? -12.372 -6.121 1.082 1.00 91.38 86 ILE A O 1
ATOM 678 N N . ALA A 1 87 ? -13.483 -5.073 2.720 1.00 90.69 87 ALA A N 1
ATOM 679 C CA . ALA A 1 87 ? -14.783 -5.163 2.056 1.00 90.69 87 ALA A CA 1
ATOM 680 C C . ALA A 1 87 ? -14.783 -4.442 0.699 1.00 90.69 87 ALA A C 1
ATOM 682 O O . ALA A 1 87 ? -15.267 -4.994 -0.288 1.00 90.69 87 ALA A O 1
ATOM 683 N N . VAL A 1 88 ? -14.190 -3.246 0.636 1.00 89.31 88 VAL A N 1
ATOM 684 C CA . VAL A 1 88 ? -14.026 -2.490 -0.610 1.00 89.31 88 VAL A CA 1
ATOM 685 C C . VAL A 1 88 ? -13.122 -3.242 -1.580 1.00 89.31 88 VAL A C 1
ATOM 687 O O . VAL A 1 88 ? -13.498 -3.376 -2.737 1.00 89.31 88 VAL A O 1
ATOM 690 N N . THR A 1 89 ? -11.983 -3.781 -1.132 1.00 89.69 89 THR A N 1
ATOM 691 C CA . THR A 1 89 ? -11.071 -4.595 -1.956 1.00 89.69 89 THR A CA 1
ATOM 692 C C . THR A 1 89 ? -11.776 -5.821 -2.536 1.00 89.69 89 THR A C 1
ATOM 694 O O . THR A 1 89 ? -11.705 -6.047 -3.738 1.00 89.69 89 THR A O 1
ATOM 697 N N . VAL A 1 90 ? -12.499 -6.594 -1.722 1.00 88.88 90 VAL A N 1
ATOM 698 C CA . VAL A 1 90 ? -13.230 -7.785 -2.186 1.00 88.88 90 VAL A CA 1
ATOM 699 C C . VAL A 1 90 ? -14.316 -7.402 -3.191 1.00 88.88 90 VAL A C 1
ATOM 701 O O . VAL A 1 90 ? -14.454 -8.055 -4.224 1.00 88.88 90 VAL A O 1
ATOM 704 N N . LEU A 1 91 ? -15.049 -6.316 -2.931 1.00 86.81 91 LEU A N 1
ATOM 705 C CA . LEU A 1 91 ? -16.038 -5.795 -3.871 1.00 86.81 91 LEU A CA 1
ATOM 706 C C . LEU A 1 91 ? -15.383 -5.312 -5.175 1.00 86.81 91 LEU A C 1
ATOM 708 O O . LEU A 1 91 ? -15.924 -5.553 -6.247 1.00 86.81 91 LEU A O 1
ATOM 712 N N . GLY A 1 92 ? -14.207 -4.687 -5.088 1.00 83.50 92 GLY A N 1
ATOM 713 C CA . GLY A 1 92 ? -13.394 -4.262 -6.228 1.00 83.50 92 GLY A CA 1
ATOM 714 C C . GLY A 1 92 ? -12.889 -5.430 -7.071 1.00 83.50 92 GLY A C 1
ATOM 715 O O . GLY A 1 92 ? -12.942 -5.374 -8.295 1.00 83.50 92 GLY A O 1
ATOM 716 N N . LEU A 1 93 ? -12.472 -6.520 -6.425 1.00 85.00 93 LEU A N 1
ATOM 717 C CA . LEU A 1 93 ? -12.076 -7.744 -7.117 1.00 85.00 93 LEU A CA 1
ATOM 718 C C . LEU A 1 93 ? -13.257 -8.396 -7.835 1.00 85.00 93 LEU A C 1
ATOM 720 O O . LEU A 1 93 ? -13.110 -8.832 -8.971 1.00 85.00 93 LEU A O 1
ATOM 724 N N . LEU A 1 94 ? -14.442 -8.419 -7.220 1.00 84.50 94 LEU A N 1
ATOM 725 C CA . LEU A 1 94 ? -15.653 -8.889 -7.898 1.00 84.50 94 LEU A CA 1
ATOM 726 C C . LEU A 1 94 ? -16.024 -7.966 -9.072 1.00 84.50 94 LEU A C 1
ATOM 728 O O . LEU A 1 94 ? -16.420 -8.426 -10.143 1.00 84.50 94 LEU A O 1
ATOM 732 N N . ALA A 1 95 ? -15.836 -6.660 -8.882 1.00 79.31 95 ALA A N 1
ATOM 733 C CA . ALA A 1 95 ? -16.054 -5.636 -9.890 1.00 79.31 95 ALA A CA 1
ATOM 734 C C . ALA A 1 95 ? -15.054 -5.675 -11.055 1.00 79.31 95 ALA A C 1
ATOM 736 O O . ALA A 1 95 ? -15.361 -5.091 -12.087 1.00 79.31 95 ALA A O 1
ATOM 737 N N . LEU A 1 96 ? -13.922 -6.389 -10.975 1.00 72.25 96 LEU A N 1
ATOM 738 C CA . LEU A 1 96 ? -13.042 -6.598 -12.140 1.00 72.25 96 LEU A CA 1
ATOM 739 C C . LEU A 1 96 ? -13.761 -7.302 -13.300 1.00 72.25 96 LEU A C 1
ATOM 741 O O . LEU A 1 96 ? -13.374 -7.131 -14.451 1.00 72.25 96 LEU A O 1
ATOM 745 N N . CYS A 1 97 ? -14.842 -8.039 -13.025 1.00 78.19 97 CYS A N 1
ATOM 746 C CA . CYS A 1 97 ? -15.688 -8.617 -14.071 1.00 78.19 97 CYS A CA 1
ATOM 747 C C . CYS A 1 97 ? -16.527 -7.559 -14.821 1.00 78.19 97 CYS A C 1
ATOM 749 O O . CYS A 1 97 ? -17.115 -7.866 -15.855 1.00 78.19 97 CYS A O 1
ATOM 751 N N . LEU A 1 98 ? -16.618 -6.328 -14.301 1.00 83.00 98 LEU A N 1
ATOM 752 C CA . LEU A 1 98 ? -17.454 -5.243 -14.810 1.00 83.00 98 LEU A CA 1
ATOM 753 C C . LEU A 1 98 ? -16.634 -3.937 -14.915 1.00 83.00 98 LEU A C 1
ATOM 755 O O . LEU A 1 98 ? -16.474 -3.225 -13.919 1.00 83.00 98 LEU A O 1
ATOM 759 N N . PRO A 1 99 ? -16.173 -3.541 -16.117 1.00 73.38 99 PRO A N 1
ATOM 760 C CA . PRO A 1 99 ? -15.207 -2.447 -16.295 1.00 73.38 99 PRO A CA 1
ATOM 761 C C . PRO A 1 99 ? -15.672 -1.076 -15.766 1.00 73.38 99 PRO A C 1
ATOM 763 O O . PRO A 1 99 ? -14.851 -0.223 -15.446 1.00 73.38 99 PRO A O 1
ATOM 766 N N . ILE A 1 100 ? -16.981 -0.855 -15.621 1.00 76.06 100 ILE A N 1
ATOM 767 C CA . ILE A 1 100 ? -17.543 0.385 -15.058 1.00 76.06 100 ILE A CA 1
ATOM 768 C C . ILE A 1 100 ? -17.422 0.457 -13.533 1.00 76.06 100 ILE A C 1
ATOM 770 O O . ILE A 1 100 ? -17.101 1.512 -12.993 1.00 76.06 100 ILE A O 1
ATOM 774 N N . LEU A 1 101 ? -17.655 -0.652 -12.827 1.00 72.38 101 LEU A N 1
ATOM 775 C CA . LEU A 1 101 ? -17.512 -0.694 -11.365 1.00 72.38 101 LEU A CA 1
ATOM 776 C C . LEU A 1 101 ? -16.041 -0.647 -10.957 1.00 72.38 101 LEU A C 1
ATOM 778 O O . LEU A 1 101 ? -15.707 -0.145 -9.885 1.00 72.38 101 LEU A O 1
ATOM 782 N N . PHE A 1 102 ? -15.174 -1.119 -11.848 1.00 69.38 102 PHE A N 1
ATOM 783 C CA . PHE A 1 102 ? -13.736 -1.035 -11.706 1.00 69.38 102 PHE A CA 1
ATOM 784 C C . PHE A 1 102 ? -13.238 0.424 -11.569 1.00 69.38 102 PHE A C 1
ATOM 786 O O . PHE A 1 102 ? -12.404 0.712 -10.709 1.00 69.38 102 PHE A O 1
ATOM 793 N N . LEU A 1 103 ? -13.816 1.372 -12.320 1.00 75.50 103 LEU A N 1
ATOM 794 C CA . LEU A 1 103 ? -13.442 2.793 -12.249 1.00 75.50 103 LEU A CA 1
ATOM 795 C C . LEU A 1 103 ? -13.722 3.436 -10.882 1.00 75.50 103 LEU A C 1
ATOM 797 O O . LEU A 1 103 ? -13.109 4.439 -10.542 1.00 75.50 103 LEU A O 1
ATOM 801 N N . LEU A 1 104 ? -14.647 2.873 -10.100 1.00 78.12 104 LEU A N 1
ATOM 802 C CA . LEU A 1 104 ? -15.036 3.413 -8.796 1.00 78.12 104 LEU A CA 1
ATOM 803 C C . LEU A 1 104 ? -14.085 2.984 -7.665 1.00 78.12 104 LEU A C 1
ATOM 805 O O . LEU A 1 104 ? -14.280 3.369 -6.509 1.00 78.12 104 LEU A O 1
ATOM 809 N N . HIS A 1 105 ? -13.089 2.143 -7.961 1.00 83.81 105 HIS A N 1
ATOM 810 C CA . HIS A 1 105 ? -12.226 1.571 -6.941 1.00 83.81 105 HIS A CA 1
ATOM 811 C C . HIS A 1 105 ? -11.199 2.608 -6.443 1.00 83.81 105 HIS A C 1
ATOM 813 O O . HIS A 1 105 ? -10.455 3.168 -7.249 1.00 83.81 105 HIS A O 1
ATOM 819 N N . PRO A 1 106 ? -11.104 2.880 -5.126 1.00 86.38 106 PRO A N 1
ATOM 820 C CA . PRO A 1 106 ? -10.229 3.936 -4.604 1.00 86.38 106 PRO A CA 1
ATOM 821 C C . PRO A 1 106 ? -8.743 3.692 -4.896 1.00 86.38 106 PRO A C 1
ATOM 823 O O . PRO A 1 106 ? -7.976 4.645 -5.000 1.00 86.38 106 PRO A O 1
ATOM 826 N N . ASP A 1 107 ? -8.342 2.433 -5.063 1.00 86.69 107 ASP A N 1
ATOM 827 C CA . ASP A 1 107 ? -6.949 2.042 -5.302 1.00 86.69 107 ASP A CA 1
ATOM 828 C C . ASP A 1 107 ? -6.484 2.484 -6.691 1.00 86.69 107 ASP A C 1
ATOM 830 O O . ASP A 1 107 ? -5.350 2.923 -6.853 1.00 86.69 107 ASP A O 1
ATOM 834 N N . TYR A 1 108 ? -7.394 2.494 -7.670 1.00 86.94 108 TYR A N 1
ATOM 835 C CA . TYR A 1 108 ? -7.117 3.033 -8.999 1.00 86.94 108 TYR A CA 1
ATOM 836 C C . TYR A 1 108 ? -6.758 4.522 -8.935 1.00 86.94 108 TYR A C 1
ATOM 838 O O . TYR A 1 108 ? -5.740 4.951 -9.480 1.00 86.94 108 TYR A O 1
ATOM 846 N N . TYR A 1 109 ? -7.555 5.310 -8.209 1.00 90.19 109 TYR A N 1
ATOM 847 C CA . TYR A 1 109 ? -7.285 6.735 -8.023 1.00 90.19 109 TYR A CA 1
ATOM 848 C C . TYR A 1 109 ? -6.011 6.984 -7.214 1.00 90.19 109 TYR A C 1
ATOM 850 O O . TYR A 1 109 ? -5.279 7.922 -7.521 1.00 90.19 109 TYR A O 1
ATOM 858 N N . ALA A 1 110 ? -5.715 6.142 -6.220 1.00 91.88 110 ALA A N 1
ATOM 859 C CA . ALA A 1 110 ? -4.467 6.226 -5.469 1.00 91.88 110 ALA A CA 1
ATOM 860 C C . ALA A 1 110 ? -3.246 5.971 -6.368 1.00 91.88 110 ALA A C 1
ATOM 862 O O . ALA A 1 110 ? -2.283 6.733 -6.301 1.00 91.88 110 ALA A O 1
ATOM 863 N N . GLY A 1 111 ? -3.311 4.973 -7.254 1.00 89.81 111 GLY A N 1
ATOM 864 C CA . GLY A 1 111 ? -2.262 4.689 -8.235 1.00 89.81 111 GLY A CA 1
ATOM 865 C C . GLY A 1 111 ? -2.061 5.826 -9.244 1.00 89.81 111 GLY A C 1
ATOM 866 O O . GLY A 1 111 ? -0.924 6.222 -9.504 1.00 89.81 111 GLY A O 1
ATOM 867 N N . LEU A 1 112 ? -3.148 6.414 -9.762 1.00 89.44 112 LEU A N 1
ATOM 868 C CA . LEU A 1 112 ? -3.076 7.594 -10.637 1.00 89.44 112 LEU A CA 1
ATOM 869 C C . LEU A 1 112 ? -2.492 8.814 -9.919 1.00 89.44 112 LEU A C 1
ATOM 871 O O . LEU A 1 112 ? -1.682 9.542 -10.492 1.00 89.44 112 LEU A O 1
ATOM 875 N N . PHE A 1 113 ? -2.887 9.033 -8.665 1.00 93.19 113 PHE A N 1
ATOM 876 C CA . PHE A 1 113 ? -2.362 10.129 -7.861 1.00 93.19 113 PHE A CA 1
ATOM 877 C C . PHE A 1 113 ? -0.874 9.931 -7.550 1.00 93.19 113 PHE A C 1
ATOM 879 O O . PHE A 1 113 ? -0.099 10.876 -7.676 1.00 93.19 113 PHE A O 1
ATOM 886 N N . ALA A 1 114 ? -0.453 8.703 -7.233 1.00 93.31 114 ALA A N 1
ATOM 887 C CA . ALA A 1 114 ? 0.954 8.352 -7.046 1.00 93.31 114 ALA A CA 1
ATOM 888 C C . ALA A 1 114 ? 1.776 8.627 -8.312 1.00 93.31 114 ALA A C 1
ATOM 890 O O . ALA A 1 114 ? 2.817 9.280 -8.233 1.00 93.31 114 ALA A O 1
ATOM 891 N N . LYS A 1 115 ? 1.269 8.211 -9.482 1.00 90.06 115 LYS A N 1
ATOM 892 C CA . LYS A 1 115 ? 1.880 8.513 -10.783 1.00 90.06 115 LYS A CA 1
ATOM 893 C C . LYS A 1 115 ? 2.045 10.017 -10.986 1.00 90.06 115 LYS A C 1
ATOM 895 O O . LYS A 1 115 ? 3.138 10.472 -11.300 1.00 90.06 115 LYS A O 1
ATOM 900 N N . ALA A 1 116 ? 0.970 10.785 -10.805 1.00 91.50 116 ALA A N 1
ATOM 901 C CA . ALA A 1 116 ? 0.988 12.231 -11.010 1.00 91.50 116 ALA A CA 1
ATOM 902 C C . ALA A 1 116 ? 1.966 12.938 -10.057 1.00 91.50 116 ALA A C 1
ATOM 904 O O . ALA A 1 116 ? 2.670 13.862 -10.466 1.00 91.50 116 ALA A O 1
ATOM 905 N N . LEU A 1 117 ? 2.037 12.484 -8.802 1.00 93.31 117 LEU A N 1
ATOM 906 C CA . LEU A 1 117 ? 2.951 13.022 -7.799 1.00 93.31 117 LEU A CA 1
ATOM 907 C C . LEU A 1 117 ? 4.410 12.749 -8.172 1.00 93.31 117 LEU A C 1
ATOM 909 O O . L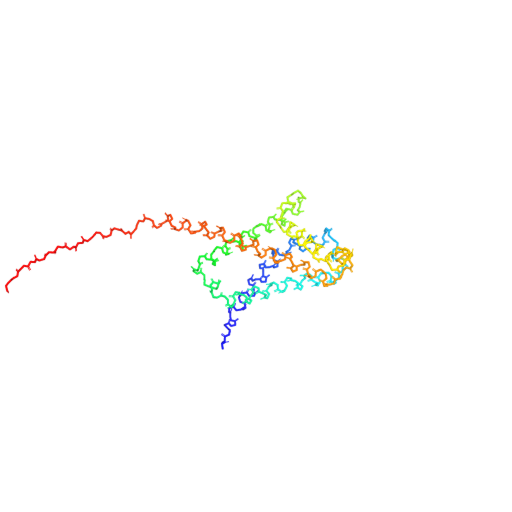EU A 1 117 ? 5.236 13.656 -8.090 1.00 93.31 117 LEU A O 1
ATOM 913 N N . LEU A 1 118 ? 4.723 11.533 -8.621 1.00 92.44 118 LEU A N 1
ATOM 914 C CA . LEU A 1 118 ? 6.076 11.162 -9.032 1.00 92.44 118 LEU A CA 1
ATOM 915 C C . LEU A 1 118 ? 6.503 11.843 -10.324 1.00 92.44 118 LEU A C 1
ATOM 917 O O . LEU A 1 118 ? 7.621 12.339 -10.388 1.00 92.44 118 LEU A O 1
ATOM 921 N N . GLU A 1 119 ? 5.608 11.949 -11.305 1.00 91.38 119 GLU A N 1
ATOM 922 C CA . GLU A 1 119 ? 5.855 12.719 -12.526 1.00 91.38 119 GLU A CA 1
ATOM 923 C C . GLU A 1 119 ? 6.163 14.182 -12.184 1.00 91.38 119 GLU A C 1
ATOM 925 O O . GLU A 1 119 ? 7.160 14.738 -12.639 1.00 91.38 119 GLU A O 1
ATOM 930 N N . SER A 1 120 ? 5.363 14.784 -11.298 1.00 90.31 120 SER A N 1
ATOM 931 C CA . SER A 1 120 ? 5.583 16.159 -10.844 1.00 90.31 120 SER A CA 1
ATOM 932 C C . SER A 1 120 ? 6.924 16.300 -10.123 1.00 90.31 120 SER A C 1
ATOM 934 O O . SER A 1 120 ? 7.690 17.204 -10.436 1.00 90.31 120 SER A O 1
ATOM 936 N N . ALA A 1 121 ? 7.247 15.395 -9.195 1.00 90.25 121 ALA A N 1
ATOM 937 C CA . ALA A 1 121 ? 8.502 15.435 -8.447 1.00 90.25 121 ALA A CA 1
ATOM 938 C C . ALA A 1 121 ? 9.729 15.216 -9.345 1.00 90.25 121 ALA A C 1
ATOM 940 O O . ALA A 1 121 ? 10.746 15.887 -9.177 1.00 90.25 121 ALA A O 1
ATOM 941 N N . TYR A 1 122 ? 9.632 14.304 -10.311 1.00 89.31 122 TYR A N 1
ATOM 942 C CA . TYR A 1 122 ? 10.716 13.984 -11.230 1.00 89.31 122 TYR A CA 1
ATOM 943 C C . TYR A 1 122 ? 10.938 15.092 -12.263 1.00 89.31 122 TYR A C 1
ATOM 945 O O . TYR A 1 122 ? 12.088 15.412 -12.551 1.00 89.31 122 TYR A O 1
ATOM 953 N N . SER A 1 123 ? 9.869 15.759 -12.720 1.00 88.44 123 SER A N 1
ATOM 954 C CA . SER A 1 123 ? 9.954 16.908 -13.637 1.00 88.44 123 SER A CA 1
ATOM 955 C C . SER A 1 123 ? 10.737 18.100 -13.066 1.00 88.44 123 SER A C 1
ATOM 957 O O . SER A 1 123 ? 11.263 18.923 -13.814 1.00 88.44 123 SER A O 1
ATOM 959 N N . LEU A 1 124 ? 10.856 18.191 -11.734 1.00 89.38 124 LEU A N 1
ATOM 960 C CA . LEU A 1 124 ? 11.677 19.206 -11.064 1.00 89.38 124 LEU A CA 1
ATOM 961 C C . LEU A 1 124 ? 13.179 18.902 -11.149 1.00 89.38 124 LEU A C 1
ATOM 963 O O . LEU A 1 124 ? 13.996 19.802 -10.965 1.00 89.38 124 LEU A O 1
ATOM 967 N N . VAL A 1 125 ? 13.543 17.639 -11.380 1.00 88.75 125 VAL A N 1
ATOM 968 C CA . VAL A 1 125 ? 14.929 17.151 -11.363 1.00 88.75 125 VAL A CA 1
ATOM 969 C C . VAL A 1 125 ? 15.426 16.833 -12.773 1.00 88.75 125 VAL A C 1
ATOM 971 O O . VAL A 1 125 ? 16.587 17.089 -13.085 1.00 88.75 125 VAL A O 1
ATOM 974 N N . SER A 1 126 ? 14.561 16.294 -13.631 1.00 84.19 126 SER A N 1
ATOM 975 C CA . SER A 1 126 ? 14.867 15.899 -15.005 1.00 84.19 126 SER A CA 1
ATOM 976 C C . SER A 1 126 ? 13.787 16.395 -15.964 1.00 84.19 126 SER A C 1
ATOM 978 O O . SER A 1 126 ? 12.621 16.486 -15.600 1.00 84.19 126 SER A O 1
ATOM 980 N N . GLN A 1 127 ? 14.161 16.675 -17.215 1.00 80.38 127 GLN A N 1
ATOM 981 C CA . GLN A 1 127 ? 13.200 16.994 -18.281 1.00 80.38 127 GLN A CA 1
ATOM 982 C C . GLN A 1 127 ? 12.544 15.743 -18.897 1.00 80.38 127 GLN A C 1
ATOM 984 O O . GLN A 1 127 ? 11.652 15.874 -19.732 1.00 80.38 127 GLN A O 1
ATOM 989 N N . SER A 1 128 ? 12.995 14.538 -18.529 1.00 81.12 128 SER A N 1
ATOM 990 C CA . SER A 1 128 ? 12.410 13.275 -18.992 1.00 81.12 128 SER A CA 1
ATOM 991 C C . SER A 1 128 ? 11.152 12.898 -18.205 1.00 81.12 128 SER A C 1
ATOM 993 O O . SER A 1 128 ? 10.996 13.282 -17.047 1.00 81.12 128 SER A O 1
ATOM 995 N N . SER A 1 129 ? 10.263 12.113 -18.823 1.00 82.56 129 SER A N 1
ATOM 996 C CA . SER A 1 129 ? 9.060 11.616 -18.152 1.00 82.56 129 SER A CA 1
ATOM 997 C C . SER A 1 129 ? 9.395 10.464 -17.205 1.00 82.56 129 SER A C 1
ATOM 999 O O . SER A 1 129 ? 10.126 9.535 -17.560 1.00 82.56 129 SER A O 1
ATOM 1001 N N . TYR A 1 130 ? 8.834 10.498 -15.996 1.00 82.62 130 TYR A N 1
ATOM 1002 C CA . TYR A 1 130 ? 8.964 9.394 -15.043 1.00 82.62 130 TYR A CA 1
ATOM 1003 C C . TYR A 1 130 ? 8.219 8.148 -15.534 1.00 82.62 130 TYR A C 1
ATOM 1005 O O . TYR A 1 130 ? 8.634 7.017 -15.275 1.00 82.62 130 TYR A O 1
ATOM 1013 N N . TYR A 1 131 ? 7.137 8.346 -16.288 1.00 80.50 131 TYR A N 1
ATOM 1014 C CA . TYR A 1 131 ? 6.389 7.259 -16.904 1.00 80.50 131 TYR A CA 1
ATOM 1015 C C . TYR A 1 131 ? 7.243 6.398 -17.844 1.00 80.50 131 TYR A C 1
ATOM 1017 O O . TYR A 1 131 ? 7.148 5.172 -17.786 1.00 80.50 131 TYR A O 1
ATOM 1025 N N . ASP A 1 132 ? 8.113 7.015 -18.645 1.00 82.19 132 ASP A N 1
ATOM 1026 C CA . ASP A 1 132 ? 8.999 6.291 -19.564 1.00 82.19 132 ASP A CA 1
ATOM 1027 C C . ASP A 1 132 ? 10.026 5.445 -18.796 1.00 82.19 132 ASP A C 1
ATOM 1029 O O . ASP A 1 132 ? 10.326 4.311 -19.175 1.00 82.19 132 ASP A O 1
ATOM 1033 N N . LEU A 1 133 ? 10.508 5.954 -17.657 1.00 82.38 133 LEU A N 1
ATOM 1034 C CA . LEU A 1 133 ? 11.398 5.214 -16.763 1.00 82.38 133 LEU A CA 1
ATOM 1035 C C . LEU A 1 133 ? 10.686 4.001 -16.144 1.00 82.38 133 LEU A C 1
ATOM 1037 O O . LEU A 1 133 ? 11.235 2.901 -16.131 1.00 82.38 133 LEU A O 1
ATOM 1041 N N . ALA A 1 134 ? 9.443 4.162 -15.690 1.00 78.81 134 ALA A N 1
ATOM 1042 C CA . ALA A 1 134 ? 8.652 3.047 -15.170 1.00 78.81 134 ALA A CA 1
ATOM 1043 C C . ALA A 1 134 ? 8.323 1.999 -16.256 1.00 78.81 134 ALA A C 1
ATOM 1045 O O . ALA A 1 134 ? 8.393 0.800 -15.990 1.00 78.81 134 ALA A O 1
ATOM 1046 N N . GLN A 1 135 ? 8.028 2.433 -17.487 1.00 81.38 135 GLN A N 1
ATOM 1047 C CA . GLN A 1 135 ? 7.807 1.558 -18.649 1.00 81.38 135 GLN A CA 1
ATOM 1048 C C . GLN A 1 135 ? 9.067 0.798 -19.072 1.00 81.38 135 GLN A C 1
ATOM 1050 O O . GLN A 1 135 ? 8.978 -0.332 -19.550 1.00 81.38 135 GLN A O 1
ATOM 1055 N N . SER A 1 136 ? 10.251 1.365 -18.831 1.00 83.56 136 SER A N 1
ATOM 1056 C CA . SER A 1 136 ? 11.526 0.680 -19.074 1.00 83.56 136 SER A CA 1
ATOM 1057 C C . SER A 1 136 ? 11.788 -0.506 -18.129 1.00 83.56 136 SER A C 1
ATOM 1059 O O . SER A 1 136 ? 12.836 -1.142 -18.211 1.00 83.56 136 SER A O 1
ATOM 1061 N N . ASN A 1 137 ? 10.822 -0.846 -17.264 1.00 81.44 137 ASN A N 1
ATOM 1062 C CA . ASN A 1 137 ? 10.906 -1.893 -16.250 1.00 81.44 137 ASN A CA 1
ATOM 1063 C C . ASN A 1 137 ? 12.036 -1.662 -15.235 1.00 81.44 137 ASN A C 1
ATOM 1065 O O . ASN A 1 137 ? 12.581 -2.621 -14.680 1.00 81.44 137 ASN A O 1
ATOM 1069 N N . ASP A 1 138 ? 12.379 -0.394 -14.980 1.00 89.06 138 ASP A N 1
ATOM 1070 C CA . ASP A 1 138 ? 13.344 -0.050 -13.943 1.00 89.06 138 ASP A CA 1
ATOM 1071 C C . ASP A 1 138 ? 12.775 -0.397 -12.559 1.00 89.06 138 ASP A C 1
ATOM 1073 O O . ASP A 1 138 ? 11.736 0.112 -12.123 1.00 89.06 138 ASP A O 1
ATOM 1077 N N . PHE A 1 139 ? 13.490 -1.276 -11.856 1.00 91.06 139 PHE A N 1
ATOM 1078 C CA . PHE A 1 139 ? 13.117 -1.778 -10.540 1.00 91.06 139 PHE A CA 1
ATOM 1079 C C . PHE A 1 139 ? 12.878 -0.637 -9.548 1.00 91.06 139 PHE A C 1
ATOM 1081 O O . PHE A 1 139 ? 11.898 -0.657 -8.802 1.00 91.06 139 PHE A O 1
ATOM 1088 N N . PHE A 1 140 ? 13.754 0.373 -9.538 1.00 91.56 140 PHE A N 1
ATOM 1089 C CA . PHE A 1 140 ? 13.667 1.467 -8.571 1.00 91.56 140 PHE A CA 1
ATOM 1090 C C . PHE A 1 140 ? 12.489 2.393 -8.847 1.00 91.56 140 PHE A C 1
ATOM 1092 O O . PHE A 1 140 ? 11.813 2.805 -7.903 1.00 91.56 140 PHE A O 1
ATOM 1099 N N . ALA A 1 141 ? 12.206 2.686 -10.118 1.00 91.31 141 ALA A N 1
ATOM 1100 C CA . ALA A 1 141 ? 11.036 3.466 -10.496 1.00 91.31 141 ALA A CA 1
ATOM 1101 C C . ALA A 1 141 ? 9.749 2.759 -10.043 1.00 91.31 141 ALA A C 1
ATOM 1103 O O . ALA A 1 141 ? 8.936 3.326 -9.318 1.00 91.31 141 ALA A O 1
ATOM 1104 N N . ILE A 1 142 ? 9.601 1.475 -10.357 1.00 91.94 142 ILE A N 1
ATOM 1105 C CA . ILE A 1 142 ? 8.394 0.717 -9.998 1.00 91.94 142 ILE A CA 1
ATOM 1106 C C . ILE A 1 142 ? 8.252 0.575 -8.478 1.00 91.94 142 ILE A C 1
ATOM 1108 O O . ILE A 1 142 ? 7.150 0.719 -7.936 1.00 91.94 142 ILE A O 1
ATOM 1112 N N . LEU A 1 143 ? 9.361 0.345 -7.769 1.00 93.94 143 LEU A N 1
ATOM 1113 C CA . LEU A 1 143 ? 9.374 0.303 -6.310 1.00 93.94 143 LEU A CA 1
ATOM 1114 C C . LEU A 1 143 ? 8.920 1.642 -5.717 1.00 93.94 143 LEU A C 1
ATOM 1116 O O . LEU A 1 143 ? 8.081 1.657 -4.818 1.00 93.94 143 LEU A O 1
ATOM 1120 N N . LEU A 1 144 ? 9.438 2.765 -6.222 1.00 94.06 144 LEU A N 1
ATOM 1121 C CA . LEU A 1 144 ? 9.097 4.095 -5.723 1.00 94.06 144 LEU A CA 1
ATOM 1122 C C . LEU A 1 144 ? 7.628 4.451 -5.997 1.00 94.06 144 LEU A C 1
ATOM 1124 O O . LEU A 1 144 ? 6.966 4.997 -5.110 1.00 94.06 144 LEU A O 1
ATOM 1128 N N . TRP A 1 145 ? 7.095 4.075 -7.164 1.00 93.00 145 TRP A N 1
ATOM 1129 C CA . TRP A 1 145 ? 5.661 4.157 -7.455 1.00 93.00 145 TRP A CA 1
ATOM 1130 C C . TRP A 1 145 ? 4.852 3.362 -6.436 1.00 93.00 145 TRP A C 1
ATOM 1132 O O . TRP A 1 145 ? 4.007 3.935 -5.744 1.00 93.00 145 TRP A O 1
ATOM 1142 N N . THR A 1 146 ? 5.167 2.080 -6.264 1.00 93.31 146 THR A N 1
ATOM 1143 C CA . THR A 1 146 ? 4.462 1.189 -5.330 1.00 93.31 146 THR A CA 1
ATOM 1144 C C . THR A 1 146 ? 4.503 1.718 -3.891 1.00 93.31 146 THR A C 1
ATOM 1146 O O . THR A 1 146 ? 3.498 1.691 -3.178 1.00 93.31 146 THR A O 1
ATOM 1149 N N . LEU A 1 147 ? 5.651 2.243 -3.449 1.00 95.12 147 LEU A N 1
ATOM 1150 C CA . LEU A 1 147 ? 5.800 2.840 -2.121 1.00 95.12 147 LEU A CA 1
ATOM 1151 C C . LEU A 1 147 ? 4.947 4.100 -1.964 1.00 95.12 147 LEU A C 1
ATOM 1153 O O . LEU A 1 147 ? 4.259 4.253 -0.956 1.00 95.12 147 LEU A O 1
ATOM 1157 N N . THR A 1 148 ? 4.956 4.978 -2.965 1.00 95.12 148 THR A N 1
ATOM 1158 C CA . THR A 1 148 ? 4.174 6.220 -2.951 1.00 95.12 148 THR A CA 1
ATOM 1159 C C . THR A 1 148 ? 2.680 5.919 -2.888 1.00 95.12 148 THR A C 1
ATOM 1161 O O . THR A 1 148 ? 1.973 6.469 -2.042 1.00 95.12 148 THR A O 1
ATOM 1164 N N . GLU A 1 149 ? 2.210 4.983 -3.714 1.00 93.69 149 GLU A N 1
ATOM 1165 C CA . GLU A 1 149 ? 0.828 4.507 -3.690 1.00 93.69 149 GLU A CA 1
ATOM 1166 C C . GLU A 1 149 ? 0.449 3.949 -2.312 1.00 93.69 149 GLU A C 1
ATOM 1168 O O . GLU A 1 149 ? -0.550 4.367 -1.722 1.00 93.69 149 GLU A O 1
ATOM 1173 N N . GLY A 1 150 ? 1.272 3.064 -1.742 1.00 93.25 150 GLY A N 1
ATOM 1174 C CA . GLY A 1 150 ? 0.999 2.496 -0.425 1.00 93.25 150 GLY A CA 1
ATOM 1175 C C . GLY A 1 150 ? 0.985 3.539 0.702 1.00 93.25 150 GLY A C 1
ATOM 1176 O O . GLY A 1 150 ? 0.188 3.422 1.639 1.00 93.25 150 GLY A O 1
ATOM 1177 N N . VAL A 1 151 ? 1.792 4.604 0.615 1.00 94.69 151 VAL A N 1
ATOM 1178 C CA . VAL A 1 151 ? 1.753 5.726 1.574 1.00 94.69 151 VAL A CA 1
ATOM 1179 C C . VAL A 1 151 ? 0.435 6.492 1.459 1.00 94.69 151 VAL A C 1
ATOM 1181 O O . VAL A 1 151 ? -0.202 6.763 2.480 1.00 94.69 151 VAL A O 1
ATOM 1184 N N . ILE A 1 152 ? -0.020 6.785 0.238 1.00 94.38 152 ILE A N 1
ATOM 1185 C CA . ILE A 1 152 ? -1.311 7.448 -0.007 1.00 94.38 152 ILE A CA 1
ATOM 1186 C C . ILE A 1 152 ? -2.458 6.606 0.567 1.00 94.38 152 ILE A C 1
ATOM 1188 O O . ILE A 1 152 ? -3.318 7.122 1.286 1.00 94.38 152 ILE A O 1
ATOM 1192 N N . LEU A 1 153 ? -2.438 5.294 0.323 1.00 92.38 153 LEU A N 1
ATOM 1193 C CA . LEU A 1 153 ? -3.435 4.361 0.851 1.00 92.38 153 LEU A CA 1
ATOM 1194 C C . LEU A 1 153 ? -3.399 4.270 2.382 1.00 92.38 153 LEU A C 1
ATOM 1196 O O . LEU A 1 153 ? -4.452 4.236 3.024 1.00 92.38 153 LEU A O 1
ATOM 1200 N N . SER A 1 154 ? -2.206 4.293 2.982 1.00 92.50 154 SER A N 1
ATOM 1201 C CA . SER A 1 154 ? -2.032 4.349 4.441 1.00 92.50 154 SER A CA 1
ATOM 1202 C C . SER A 1 154 ? -2.685 5.596 5.028 1.00 92.50 154 SER A C 1
ATOM 1204 O O . SER A 1 154 ? -3.409 5.519 6.022 1.00 92.50 154 SER A O 1
ATOM 1206 N N . PHE A 1 155 ? -2.444 6.750 4.403 1.00 92.75 155 PHE A N 1
ATOM 1207 C CA . PHE A 1 155 ? -3.001 8.023 4.838 1.00 92.75 155 PHE A CA 1
ATOM 1208 C C . PHE A 1 155 ? -4.528 8.030 4.730 1.00 92.75 155 PHE A C 1
ATOM 1210 O O . PHE A 1 155 ? -5.212 8.410 5.681 1.00 92.75 155 PHE A O 1
ATOM 1217 N N . LEU A 1 156 ? -5.072 7.523 3.621 1.00 91.75 156 LEU A N 1
ATOM 1218 C CA . LEU A 1 156 ? -6.514 7.375 3.431 1.00 91.75 156 LEU A CA 1
ATOM 1219 C C . LEU A 1 156 ? -7.129 6.460 4.499 1.00 91.75 156 LEU A C 1
ATOM 1221 O O . LEU A 1 156 ? -8.186 6.772 5.047 1.00 91.75 156 LEU A O 1
ATOM 1225 N N . LEU A 1 157 ? -6.453 5.368 4.861 1.00 90.56 157 LEU A N 1
ATOM 1226 C CA . LEU A 1 157 ? -6.917 4.462 5.910 1.00 90.56 157 LEU A CA 1
ATOM 1227 C C . LEU A 1 157 ? -6.941 5.129 7.292 1.00 90.56 157 LEU A C 1
ATOM 1229 O O . LEU A 1 157 ? -7.907 4.961 8.040 1.00 90.56 157 LEU A O 1
ATOM 1233 N N . ILE A 1 158 ? -5.916 5.920 7.622 1.00 90.25 158 ILE A N 1
ATOM 1234 C CA . ILE A 1 158 ? -5.877 6.714 8.860 1.00 90.25 158 ILE A CA 1
ATOM 1235 C C . ILE A 1 158 ? -6.998 7.758 8.860 1.00 90.25 158 ILE A C 1
ATOM 1237 O O . ILE A 1 158 ? -7.691 7.911 9.867 1.00 90.25 158 ILE A O 1
ATOM 1241 N N . PHE A 1 159 ? -7.225 8.429 7.731 1.00 92.19 159 PHE A N 1
ATOM 1242 C CA . PHE A 1 159 ? -8.300 9.405 7.573 1.00 92.19 159 PHE A CA 1
ATOM 1243 C C . PHE A 1 159 ? -9.674 8.763 7.804 1.00 92.19 159 PHE A C 1
ATOM 1245 O O . PHE A 1 159 ? -10.445 9.228 8.641 1.00 92.19 159 PHE A O 1
ATOM 1252 N N . VAL A 1 160 ? -9.958 7.626 7.164 1.00 90.25 160 VAL A N 1
ATOM 1253 C CA . VAL A 1 160 ? -11.196 6.856 7.381 1.00 90.25 160 VAL A CA 1
ATOM 1254 C C . VAL A 1 160 ? -11.319 6.384 8.833 1.00 90.25 160 VAL A C 1
ATOM 1256 O O . VAL A 1 160 ? -12.401 6.469 9.421 1.00 90.25 160 VAL A O 1
ATOM 1259 N N . SER A 1 161 ? -10.220 5.926 9.440 1.00 89.12 161 SER A N 1
ATOM 1260 C CA . SER A 1 161 ? -10.177 5.542 10.856 1.00 89.12 161 SER A CA 1
ATOM 1261 C C . SER A 1 161 ? -10.558 6.710 11.770 1.00 89.12 161 SER A C 1
ATOM 1263 O O . SER A 1 161 ? -11.341 6.536 12.704 1.00 89.12 161 SER A O 1
ATOM 1265 N N . PHE A 1 162 ? -10.105 7.926 11.463 1.00 90.19 162 PHE A N 1
ATOM 1266 C CA . PHE A 1 162 ? -10.475 9.125 12.210 1.00 90.19 162 PHE A CA 1
ATOM 1267 C C . PHE A 1 162 ? -11.989 9.402 12.163 1.00 90.19 162 PHE A C 1
ATOM 1269 O O . PHE A 1 162 ? -12.606 9.618 13.209 1.00 90.19 162 PHE A O 1
ATOM 1276 N N . PHE A 1 163 ? -12.634 9.296 10.994 1.00 90.50 163 PHE A N 1
ATOM 1277 C CA . PHE A 1 163 ? -14.101 9.409 10.909 1.00 90.50 163 PHE A CA 1
ATOM 1278 C C . PHE A 1 163 ? -14.816 8.287 11.662 1.00 90.50 163 PHE A C 1
ATOM 1280 O O . PHE A 1 163 ? -15.796 8.541 12.369 1.00 90.50 163 PHE A O 1
ATOM 1287 N N . CYS A 1 164 ? -14.312 7.054 11.568 1.00 87.88 164 CYS A N 1
ATOM 1288 C CA . CYS A 1 164 ? -14.853 5.927 12.325 1.00 87.88 164 CYS A CA 1
ATOM 1289 C C . CYS A 1 164 ? -14.781 6.187 13.836 1.00 87.88 164 CYS A C 1
ATOM 1291 O O . CYS A 1 164 ? -15.739 5.895 14.552 1.00 87.88 164 CYS A O 1
ATOM 1293 N N . LEU A 1 165 ? -13.692 6.791 14.322 1.00 88.44 165 LEU A N 1
ATOM 1294 C CA . LEU A 1 165 ? -13.529 7.166 15.725 1.00 88.44 165 LEU A CA 1
ATOM 1295 C C . LEU A 1 165 ? -14.598 8.170 16.157 1.00 88.44 165 LEU A C 1
ATOM 1297 O O . LEU A 1 165 ? -15.240 7.958 17.186 1.00 88.44 165 LEU A O 1
ATOM 1301 N N . ILE A 1 166 ? -14.845 9.218 15.362 1.00 87.62 166 ILE A N 1
ATOM 1302 C CA . ILE A 1 166 ? -15.892 10.212 15.649 1.00 87.62 166 ILE A CA 1
ATOM 1303 C C . ILE A 1 166 ? -17.262 9.529 15.764 1.00 87.62 166 ILE A C 1
ATOM 1305 O O . ILE A 1 166 ? -18.006 9.787 16.713 1.00 87.62 166 ILE A O 1
ATOM 1309 N N . LEU A 1 167 ? -17.594 8.629 14.834 1.00 85.50 167 LEU A N 1
ATOM 1310 C CA . LEU A 1 167 ? -18.871 7.908 14.844 1.00 85.50 167 LEU A CA 1
ATOM 1311 C C . LEU A 1 167 ? -19.006 6.970 16.051 1.00 85.50 167 LEU A C 1
ATOM 1313 O O . LEU A 1 167 ? -20.059 6.941 16.693 1.00 85.50 167 LEU A O 1
ATOM 1317 N N . VAL A 1 168 ? -17.945 6.236 16.395 1.00 84.25 168 VAL A N 1
ATOM 1318 C CA . VAL A 1 168 ? -17.923 5.341 17.563 1.00 84.25 168 VAL A CA 1
ATOM 1319 C C . VAL A 1 168 ? -18.063 6.135 18.862 1.00 84.25 168 VAL A C 1
ATOM 1321 O O . VAL A 1 168 ? -18.884 5.765 19.703 1.00 84.25 168 VAL A O 1
ATOM 1324 N N . ASN A 1 169 ? -17.340 7.250 19.000 1.00 85.44 169 ASN A N 1
ATOM 1325 C CA . ASN A 1 169 ? -17.399 8.113 20.179 1.00 85.44 169 ASN A CA 1
ATOM 1326 C C . ASN A 1 169 ? -18.804 8.716 20.367 1.00 85.44 169 ASN A C 1
ATOM 1328 O O . ASN A 1 169 ? -19.386 8.647 21.449 1.00 85.44 169 ASN A O 1
ATOM 1332 N N . ARG A 1 170 ? -19.421 9.216 19.283 1.00 80.38 170 ARG A N 1
ATOM 1333 C CA . ARG A 1 170 ? -20.809 9.716 19.322 1.00 80.38 170 ARG A CA 1
ATOM 1334 C C . ARG A 1 170 ? -21.804 8.629 19.718 1.00 80.38 170 ARG A C 1
ATOM 1336 O O . ARG A 1 170 ? -22.754 8.914 20.444 1.00 80.38 170 ARG A O 1
ATOM 1343 N N . ARG A 1 171 ? -21.604 7.391 19.258 1.00 76.69 171 ARG A N 1
ATOM 1344 C CA . ARG A 1 171 ? -22.487 6.270 19.599 1.00 76.69 171 ARG A CA 1
ATOM 1345 C C . ARG A 1 171 ? -22.343 5.855 21.066 1.00 76.69 171 ARG A C 1
ATOM 1347 O O . ARG A 1 171 ? -23.360 5.594 21.694 1.00 76.69 171 ARG A O 1
ATOM 1354 N N . GLN A 1 172 ? -21.133 5.847 21.627 1.00 72.56 172 GLN A N 1
ATOM 1355 C CA . GLN A 1 172 ? -20.917 5.542 23.050 1.00 72.56 172 GLN A CA 1
ATOM 1356 C C . GLN A 1 172 ? -21.517 6.609 23.975 1.00 72.56 172 GLN A C 1
ATOM 1358 O O . GLN A 1 172 ? -22.194 6.256 24.938 1.00 72.56 172 GLN A O 1
ATOM 1363 N N . ASN A 1 173 ? -21.387 7.893 23.628 1.00 61.84 173 ASN A N 1
ATOM 1364 C CA . ASN A 1 173 ? -21.985 8.984 24.406 1.00 61.84 173 ASN A CA 1
ATOM 1365 C C . ASN A 1 173 ? -23.525 8.990 24.368 1.00 61.84 173 ASN A C 1
ATOM 1367 O O . ASN A 1 173 ? -24.154 9.503 25.285 1.00 61.84 173 ASN A O 1
ATOM 1371 N N . ARG A 1 174 ? -24.153 8.389 23.345 1.00 59.19 174 ARG A N 1
ATOM 1372 C CA . ARG A 1 174 ? -25.616 8.194 23.303 1.00 59.19 174 ARG A CA 1
ATOM 1373 C C . ARG A 1 174 ? -26.113 7.037 24.172 1.00 59.19 174 ARG A C 1
ATOM 1375 O O . ARG A 1 174 ? -27.296 7.002 24.478 1.00 59.19 174 ARG A O 1
ATOM 1382 N N . VAL A 1 175 ? -25.242 6.099 24.544 1.00 58.53 175 VAL A N 1
ATOM 1383 C CA . VAL A 1 175 ? -25.603 4.922 25.357 1.00 58.53 175 VAL A CA 1
ATOM 1384 C C . VAL A 1 175 ? -25.393 5.177 26.858 1.00 58.53 175 VAL A C 1
ATOM 1386 O O . VAL A 1 175 ? -26.028 4.516 27.670 1.00 58.53 175 VAL A O 1
ATOM 1389 N N . LEU A 1 176 ? -24.580 6.172 27.240 1.00 55.41 176 LEU A N 1
ATOM 1390 C CA . LEU A 1 176 ? -24.345 6.562 28.640 1.00 55.41 176 LEU A CA 1
ATOM 1391 C C . LEU A 1 176 ? -25.021 7.875 29.116 1.00 55.41 176 LEU A C 1
ATOM 1393 O O . LEU A 1 176 ? -24.360 8.660 29.794 1.00 55.41 176 LEU A O 1
ATOM 1397 N N . PRO A 1 177 ? -26.316 8.146 28.862 1.00 48.78 177 PRO A N 1
ATOM 1398 C CA . PRO A 1 177 ? -27.013 9.210 29.571 1.00 48.78 177 PRO A CA 1
ATOM 1399 C C . PRO A 1 177 ? -28.044 8.649 30.565 1.00 48.78 17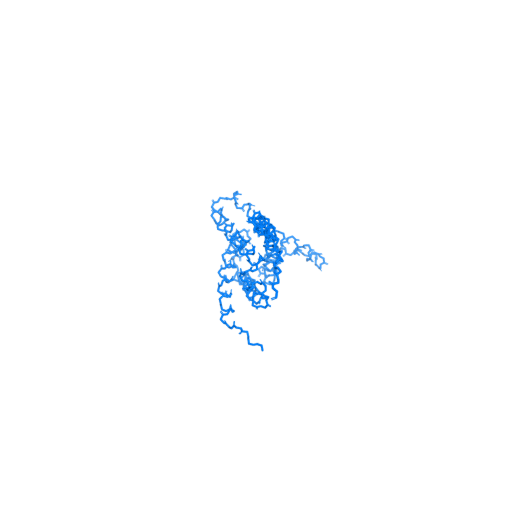7 PRO A C 1
ATOM 1401 O O . PRO A 1 177 ? -29.187 9.049 30.467 1.00 48.78 177 PRO A O 1
ATOM 1404 N N . PHE A 1 178 ? -27.728 7.710 31.476 1.00 53.03 178 PHE A N 1
ATOM 1405 C CA . PHE A 1 178 ? -28.661 7.362 32.580 1.00 53.03 178 PHE A CA 1
ATOM 1406 C C . PHE A 1 178 ? -28.040 6.499 33.700 1.00 53.03 178 PHE A C 1
ATOM 1408 O O . PHE A 1 178 ? -28.509 5.403 33.993 1.00 53.03 178 PHE A O 1
ATOM 1415 N N . THR A 1 179 ? -26.967 6.948 34.359 1.00 53.81 179 THR A N 1
ATOM 1416 C CA . THR A 1 179 ? -26.592 6.365 35.670 1.00 53.81 179 THR A CA 1
ATOM 1417 C C . THR A 1 179 ? -25.8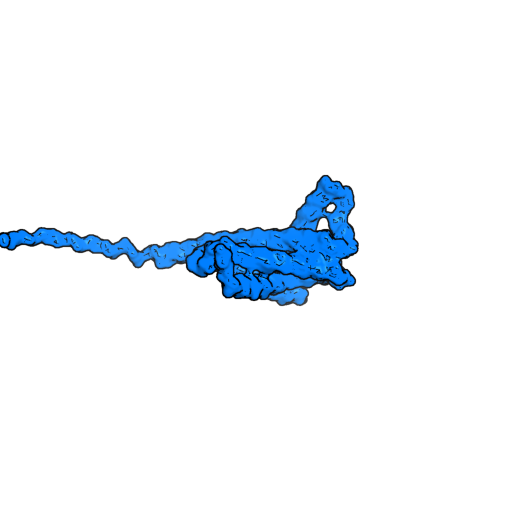38 7.353 36.561 1.00 53.81 179 THR A C 1
ATOM 1419 O O . THR A 1 179 ? -24.764 7.059 37.069 1.00 53.81 179 THR A O 1
ATOM 1422 N N . THR A 1 180 ? -26.408 8.539 36.781 1.00 53.28 180 THR A N 1
ATOM 1423 C CA . THR A 1 180 ? -25.968 9.405 37.889 1.00 53.28 180 THR A CA 1
ATOM 1424 C C . THR A 1 180 ? -27.137 10.204 38.449 1.00 53.28 180 THR A C 1
ATOM 1426 O O . THR A 1 180 ? -27.247 11.413 38.299 1.00 53.28 180 THR A O 1
ATOM 1429 N N . SER A 1 181 ? -28.029 9.491 39.126 1.00 47.19 181 SER A N 1
ATOM 1430 C CA . SER A 1 181 ? -28.852 10.056 40.192 1.00 47.19 181 SER A CA 1
ATOM 1431 C C . SER A 1 181 ? -29.014 8.986 41.270 1.00 47.19 181 SER A C 1
ATOM 1433 O O . SER A 1 181 ? -30.036 8.311 41.350 1.00 47.19 181 SER A O 1
ATOM 1435 N N . GLN A 1 182 ? -27.969 8.784 42.071 1.00 47.75 182 GLN A N 1
ATOM 1436 C CA . GLN A 1 182 ? -28.167 8.340 43.448 1.00 47.75 182 GLN A CA 1
ATOM 1437 C C . GLN A 1 182 ? -28.314 9.628 44.269 1.00 47.75 182 GLN A C 1
ATOM 1439 O O . GLN A 1 182 ? -27.315 10.323 44.467 1.00 47.75 182 GLN A O 1
ATOM 1444 N N . PRO A 1 183 ? -29.545 10.029 44.635 1.00 49.94 183 PRO A N 1
ATOM 1445 C CA . PRO A 1 183 ? -29.747 11.140 45.543 1.00 49.94 183 PRO A CA 1
ATOM 1446 C C . PRO A 1 183 ? -29.210 10.774 46.927 1.00 49.94 183 PRO A C 1
ATOM 1448 O O . PRO A 1 183 ? -29.348 9.651 47.408 1.00 49.94 183 PRO A O 1
ATOM 1451 N N . SER A 1 184 ? -28.589 11.770 47.543 1.00 61.12 184 SER A N 1
ATOM 1452 C CA . SER A 1 184 ? -28.190 11.821 48.940 1.00 61.12 184 SER A CA 1
ATOM 1453 C C . SER A 1 184 ? -29.287 11.303 49.875 1.00 61.12 184 SER A C 1
ATOM 1455 O O . SER A 1 184 ? -30.325 11.949 50.004 1.00 61.12 184 SER A O 1
ATOM 1457 N N . ASN A 1 185 ? -29.017 10.221 50.602 1.00 53.50 185 ASN A N 1
ATOM 1458 C CA . ASN A 1 185 ? -29.688 9.955 51.870 1.00 53.50 185 ASN A CA 1
ATOM 1459 C C . ASN A 1 185 ? -28.694 10.209 52.996 1.00 53.50 185 ASN A C 1
ATOM 1461 O O . ASN A 1 185 ? -27.975 9.321 53.443 1.00 53.50 185 ASN A O 1
ATOM 1465 N N . ASN A 1 186 ? -28.666 11.468 53.415 1.00 65.12 186 ASN A N 1
ATOM 1466 C CA . ASN A 1 186 ? -28.266 11.846 54.755 1.00 65.12 186 ASN A CA 1
ATOM 1467 C C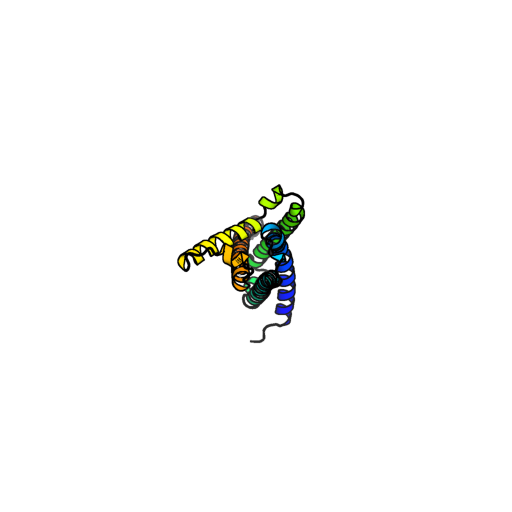 . ASN A 1 186 ? -29.555 12.276 55.469 1.00 65.12 186 ASN A C 1
ATOM 1469 O O . ASN A 1 186 ? -30.184 13.239 55.025 1.00 65.12 186 ASN A O 1
ATOM 1473 N N . PRO A 1 187 ? -29.971 11.568 56.526 1.00 55.44 187 PRO A N 1
ATOM 1474 C CA . PRO A 1 187 ? -30.626 12.225 57.642 1.00 55.44 187 PRO A CA 1
ATOM 1475 C C . PRO A 1 187 ? -29.827 11.937 58.920 1.00 55.44 187 PRO A C 1
ATOM 1477 O O . PRO A 1 187 ? -29.567 10.792 59.272 1.00 55.44 187 PRO A O 1
ATOM 1480 N N . SER A 1 188 ? -29.211 12.979 59.469 1.00 55.50 188 SER A N 1
ATOM 1481 C CA . SER A 1 188 ? -29.662 13.650 60.700 1.00 55.50 188 SER A CA 1
ATOM 1482 C C . SER A 1 188 ? -29.537 12.787 61.958 1.00 55.50 188 SER A C 1
ATOM 1484 O O . SER A 1 188 ? -30.323 11.879 62.183 1.00 55.50 188 SER A O 1
ATOM 1486 N N . SER A 1 189 ? -28.567 13.160 62.795 1.00 59.91 189 SER A N 1
ATOM 1487 C CA . SER A 1 189 ? -28.731 13.377 64.240 1.00 59.91 189 SER A CA 1
ATOM 1488 C C . SER A 1 189 ? -29.893 12.656 64.939 1.00 59.91 189 SER A C 1
ATOM 1490 O O . SER A 1 189 ? -31.033 13.110 64.855 1.00 59.91 189 SER A O 1
ATOM 1492 N N . GLU A 1 190 ? -29.565 11.681 65.784 1.00 51.88 190 GLU A N 1
ATOM 1493 C CA . GLU A 1 190 ? -30.361 11.396 66.977 1.00 51.88 190 GLU A CA 1
ATOM 1494 C C . GLU A 1 190 ? -29.439 11.351 68.201 1.00 51.88 190 GLU A C 1
ATOM 1496 O O . GLU A 1 190 ? -28.331 10.817 68.173 1.00 51.88 190 GLU A O 1
ATOM 1501 N N . GLN A 1 191 ? -29.878 12.085 69.215 1.00 53.12 191 GLN A N 1
ATOM 1502 C CA . GLN A 1 191 ? -29.164 12.543 70.395 1.00 53.12 191 GLN A CA 1
ATOM 1503 C C . GLN A 1 191 ? -29.206 11.512 71.537 1.00 53.12 191 GLN A C 1
ATOM 1505 O O . GLN A 1 191 ? -30.270 10.968 71.806 1.00 53.12 191 GLN A O 1
ATOM 1510 N N . SER A 1 192 ? -28.093 11.439 72.286 1.00 46.53 192 SER A N 1
ATOM 1511 C CA . SER A 1 192 ? -28.021 11.318 73.765 1.00 46.53 192 SER A CA 1
ATOM 1512 C C . SER A 1 192 ? -28.441 9.994 74.434 1.00 46.53 192 SER A C 1
ATOM 1514 O O . SER A 1 192 ? -29.167 9.207 73.833 1.00 46.53 192 SER A O 1
ATOM 1516 N N . PRO A 1 193 ? -28.080 9.752 75.716 1.00 58.97 193 PRO A N 1
ATOM 1517 C CA . PRO A 1 193 ? -27.218 10.513 76.639 1.00 58.97 193 PRO A CA 1
ATOM 1518 C C . PRO A 1 193 ? -25.865 9.856 76.975 1.00 58.97 193 PRO A C 1
ATOM 1520 O O . PRO A 1 193 ? -25.755 8.611 76.934 1.00 58.97 193 PRO A O 1
#

Radius of gyration: 24.44 Å; chains: 1; bounding box: 46×33×96 Å

Organism: NCBI:txid454148

Secondary structure (DSSP, 8-state):
----HHHHHHHHHHHHHHHHHHHHHHHHHHHHHS-GGG-HHHHHHHHHHHHHHHHHHHHHHHH-HHHH-TTSHHHHHHHHHHHHHHHHHHHHHHHTTSHHHHTT-HHHHHHHHHHHHHHHHHHTT-SS-HHHHHHTT-HHHHHHHHHHHHHHHHHHHHHHHHHHHHHHHHHHHHH-SS---------------

pLDDT: mean 82.25, std 12.86, range [43.19, 95.94]

Sequence (193 aa):
MTIPTQDLRKNLQFWSLHCSITALPSFLMAGVFLELFQSVFSVLAMLTGVLIFILGYSLVSTFVPTLNNRNSLFSRALAIALKLRIAVTVLGLLALCLPILFLLHPDYYAGLFAKALLESAYSLVSQSSYYDLAQSNDFFAILLWTLTEGVILSFLLIFVSFFCLILVNRRQNRVLPFTTSQPSNNPSSEQSP